Protein AF-A0A3M1ZGZ1-F1 (afdb_monomer_lite)

Foldseek 3Di:
DPPPDDDDPDDDPQDFQAAEEEAQLFQQEVPPDPLVVVLVQVVLLCVLVVFDQALEEEEDAPVSQVVSVVSVHNYDYFPDDPPDLSQQRHQEYEYHHWYFDDPVVLQVVVVVVDPDPPPLQWDQDPVGTRHQKDWDWAWALEADPVRDTDTDTDIARVPDPSRVVRCVRTQVRSVVSVCSHVRSPDHHYYYYSHNDHHPDHHPYYHNGVCVVVVNPDPPVSLVSQVLVVLVPDDFFDKDFLVVSCVSSVDDSVVCVVSVVLVVCCVPPPQWADDPPPTIIGGGD

Sequence (284 aa):
MMLDRPVTVWRPNVKRRGRIYQITSRMNNKTNINTLDVIDEIMAFCRAKSYPLESVGIVTHKDARKDFEESGFTCLHFYGQRGTNKLADVRALFVVGAPQPHNDSLVGAYRCLSDDYNPLTPEMTESGIRPVRTGKLVSYNYRRDDGCVPHRMVSGYWWHGIQSLLNAYRESEIIQAVFRARPLTRDVDIYLLTSVPTSLRLDGIGETFGDLMGSPVPNWQAWELVRDWIETLPDGEIIDYTRLAEVTGLKEPTLRKQRWLDLIICHMPGVEALQARKRVLVKT

Radius of gyration: 23.57 Å; chains: 1; bounding box: 53×44×69 Å

Secondary structure (DSSP, 8-state):
-BTTB------------SEEEEESS----TTT--HHHHHHHHHHHHHHTT--GGGEEEEE-GGGHHHHHHTT-EEEETTS-TT--TTTT-SEEEEES-----HHHHHHHHHHH-SS-----PEEETTEEE-SSEEEEEE-S---TTS---EEEEEE-TTSTHHHHHHHHTHHHHHHHHHTT-TTTS--EEEEE-SS--SSPPSEEESSHHHHHT-SSS-HHHHHHHHHHHHTSPTTPEEEHHHHHHHH---HHHHHHTTHHHHHHHHSTTEEE-SSSSEEEE--

Structure (mmCIF, N/CA/C/O backbone):
data_AF-A0A3M1ZGZ1-F1
#
_entry.id   AF-A0A3M1ZGZ1-F1
#
loop_
_atom_site.group_PDB
_atom_site.id
_atom_site.type_symbol
_atom_site.label_atom_id
_atom_site.label_alt_id
_atom_site.label_comp_id
_atom_site.label_asym_id
_atom_site.label_entity_id
_atom_site.label_seq_id
_atom_site.pdbx_PDB_ins_code
_atom_site.Cartn_x
_atom_site.Cartn_y
_atom_site.Cartn_z
_atom_site.occupancy
_atom_site.B_iso_or_equiv
_atom_site.auth_seq_id
_atom_site.auth_comp_id
_atom_site.auth_asym_id
_atom_site.auth_atom_id
_atom_site.pdbx_PDB_model_num
ATOM 1 N N . MET A 1 1 ? 1.999 -13.545 -34.732 1.00 40.00 1 MET 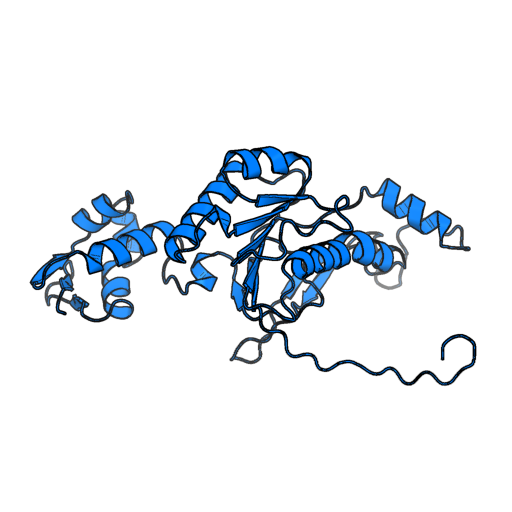A N 1
ATOM 2 C CA . MET A 1 1 ? 2.955 -14.555 -35.227 1.00 40.00 1 MET A CA 1
ATOM 3 C C . MET A 1 1 ? 4.199 -14.501 -34.364 1.00 40.00 1 MET A C 1
ATOM 5 O O . MET A 1 1 ? 4.566 -13.414 -33.937 1.00 40.00 1 MET A O 1
ATOM 9 N N . MET A 1 2 ? 4.813 -15.646 -34.085 1.00 30.86 2 MET A N 1
ATOM 10 C CA . MET A 1 2 ? 6.156 -15.744 -33.508 1.00 30.86 2 MET A CA 1
ATOM 11 C C . MET A 1 2 ? 6.902 -16.725 -34.412 1.00 30.86 2 MET A C 1
ATOM 13 O O . MET A 1 2 ? 6.426 -17.847 -34.574 1.00 30.86 2 MET A O 1
ATOM 17 N N . LEU A 1 3 ? 7.988 -16.281 -35.054 1.00 63.47 3 LEU A N 1
ATOM 18 C CA . LEU A 1 3 ? 8.741 -17.074 -36.043 1.00 63.47 3 LEU A CA 1
ATOM 19 C C . LEU A 1 3 ? 7.857 -17.631 -37.182 1.00 63.47 3 LEU A C 1
ATOM 21 O O . LEU A 1 3 ? 7.854 -18.834 -37.427 1.00 63.47 3 LEU A O 1
ATOM 25 N N . ASP A 1 4 ? 7.037 -16.776 -37.805 1.00 60.44 4 ASP A N 1
ATOM 26 C CA . ASP A 1 4 ? 6.166 -17.120 -38.950 1.00 60.44 4 ASP A CA 1
ATOM 27 C C . ASP A 1 4 ? 5.205 -18.298 -38.740 1.00 60.44 4 ASP A C 1
ATOM 29 O O . ASP A 1 4 ? 4.675 -18.884 -39.683 1.00 60.44 4 ASP A O 1
ATOM 33 N N . ARG A 1 5 ? 4.916 -18.626 -37.478 1.00 54.69 5 ARG A N 1
ATOM 34 C CA . ARG A 1 5 ? 3.891 -19.601 -37.113 1.00 54.69 5 ARG A CA 1
ATOM 35 C C . ARG A 1 5 ? 2.644 -18.898 -36.578 1.00 54.69 5 ARG A C 1
ATOM 37 O O . ARG A 1 5 ? 2.757 -17.911 -35.830 1.00 54.69 5 ARG A O 1
ATOM 44 N N . PRO A 1 6 ? 1.441 -19.396 -36.920 1.00 58.31 6 PRO A N 1
ATOM 45 C CA . PRO A 1 6 ? 0.217 -18.960 -36.271 1.00 58.31 6 PRO A CA 1
ATOM 46 C C . PRO A 1 6 ? 0.302 -19.344 -34.791 1.00 58.31 6 PRO A C 1
ATOM 48 O O . PRO A 1 6 ? 0.382 -20.516 -34.433 1.00 58.31 6 PRO A O 1
ATOM 51 N N . VAL A 1 7 ? 0.340 -18.333 -33.925 1.00 72.31 7 VAL A N 1
ATOM 52 C CA . VAL A 1 7 ? 0.359 -18.515 -32.472 1.00 72.31 7 VAL A CA 1
ATOM 53 C C . VAL A 1 7 ? -1.034 -18.221 -31.954 1.00 72.31 7 VAL A C 1
ATOM 55 O O . VAL A 1 7 ? -1.485 -17.075 -31.992 1.00 72.31 7 VAL A O 1
ATOM 58 N N . THR A 1 8 ? -1.694 -19.248 -31.430 1.00 75.25 8 THR A N 1
ATOM 59 C CA . THR A 1 8 ? -2.910 -19.076 -30.639 1.00 75.25 8 THR A CA 1
ATOM 60 C C . THR A 1 8 ? -2.498 -18.682 -29.230 1.00 75.25 8 THR A C 1
ATOM 62 O O . THR A 1 8 ? -1.984 -19.497 -28.465 1.00 75.25 8 THR A O 1
ATOM 65 N N . VAL A 1 9 ? -2.687 -17.408 -28.885 1.00 72.62 9 VAL A N 1
ATOM 66 C CA . VAL A 1 9 ? -2.409 -16.913 -27.533 1.00 72.62 9 VAL A CA 1
ATOM 67 C C . VAL A 1 9 ? -3.513 -17.411 -26.607 1.00 72.62 9 VAL A C 1
ATOM 69 O O . VAL A 1 9 ? -4.570 -16.793 -26.484 1.00 72.62 9 VAL A O 1
ATOM 72 N N . TRP A 1 10 ? -3.272 -18.544 -25.954 1.00 66.50 10 TRP A N 1
ATOM 73 C CA . TRP A 1 10 ? -4.151 -19.026 -24.900 1.00 66.50 10 TRP A CA 1
ATOM 74 C C . TRP A 1 10 ? -3.886 -18.215 -23.631 1.00 66.50 10 TRP A C 1
ATOM 76 O O . TRP A 1 10 ? -2.777 -18.231 -23.098 1.00 66.50 10 TRP A O 1
ATOM 86 N N . ARG A 1 11 ? -4.884 -17.459 -23.166 1.00 62.12 11 ARG A N 1
ATOM 87 C CA . ARG A 1 11 ? -4.807 -16.727 -21.897 1.00 62.12 11 ARG A CA 1
ATOM 88 C C . ARG A 1 11 ? -5.462 -17.584 -20.813 1.00 62.12 11 ARG A C 1
ATOM 90 O O . ARG A 1 11 ? -6.687 -17.703 -20.834 1.00 62.12 11 ARG A O 1
ATOM 97 N N . PRO A 1 12 ? -4.696 -18.167 -19.873 1.00 61.56 12 PRO A N 1
ATOM 98 C CA . PRO A 1 12 ? -5.280 -18.903 -18.762 1.00 61.56 12 PRO A CA 1
ATOM 99 C C . PRO A 1 12 ? -6.189 -17.970 -17.962 1.00 61.56 12 PRO A C 1
ATOM 101 O O . PRO A 1 12 ? -5.722 -16.964 -17.426 1.00 61.56 12 PRO A O 1
ATOM 104 N N . ASN A 1 13 ? -7.478 -18.293 -17.856 1.00 65.31 13 ASN A N 1
ATOM 105 C CA . ASN A 1 13 ? -8.384 -17.581 -16.956 1.00 65.31 13 ASN A CA 1
ATOM 106 C C . ASN A 1 13 ? -8.285 -18.186 -15.548 1.00 65.31 13 ASN A C 1
ATOM 108 O O . ASN A 1 13 ? -9.208 -18.836 -15.061 1.00 65.31 13 ASN A O 1
ATOM 112 N N . VAL A 1 14 ? -7.116 -18.044 -14.919 1.00 72.75 14 VAL A N 1
ATOM 113 C CA . VAL A 1 14 ? -6.909 -18.492 -13.537 1.00 72.75 14 VAL A CA 1
ATOM 114 C C . VAL A 1 14 ? -7.442 -17.408 -12.613 1.00 72.75 14 VAL A C 1
ATOM 116 O O . VAL A 1 14 ? -6.849 -16.335 -12.485 1.00 72.75 14 VAL A O 1
ATOM 119 N N . LYS A 1 15 ? -8.575 -17.682 -11.960 1.00 80.81 15 LYS A N 1
ATOM 120 C CA . LYS A 1 15 ? -9.108 -16.791 -10.929 1.00 80.81 15 LYS A CA 1
ATOM 121 C C . LYS A 1 15 ? -8.140 -16.787 -9.743 1.00 80.81 15 LYS A C 1
ATOM 123 O O . LYS A 1 15 ? -7.932 -17.818 -9.108 1.00 80.81 15 LYS A O 1
ATOM 128 N N . ARG A 1 16 ? -7.538 -15.627 -9.468 1.00 90.94 16 ARG A N 1
ATOM 129 C CA . ARG A 1 16 ? -6.678 -15.409 -8.298 1.00 90.94 16 ARG A CA 1
ATOM 130 C C . ARG A 1 16 ? -7.487 -15.637 -7.016 1.00 90.94 16 ARG A C 1
ATOM 132 O O . ARG A 1 16 ? -8.631 -15.189 -6.944 1.00 90.94 16 ARG A O 1
ATOM 139 N N . ARG A 1 17 ? -6.897 -16.332 -6.038 1.00 93.88 17 ARG A N 1
ATOM 140 C CA . ARG A 1 17 ? -7.481 -16.522 -4.700 1.00 93.88 17 ARG A CA 1
ATOM 141 C C . ARG A 1 17 ? -7.107 -15.379 -3.763 1.00 93.88 17 ARG A C 1
ATOM 143 O O . ARG A 1 17 ? -7.985 -14.838 -3.107 1.00 93.88 17 ARG A O 1
ATOM 150 N N . GLY A 1 18 ? -5.832 -14.997 -3.758 1.00 95.69 18 GLY A N 1
ATOM 151 C CA . GLY A 1 18 ? -5.340 -13.879 -2.966 1.00 95.69 18 GLY A CA 1
ATOM 152 C C . GLY A 1 18 ? -5.888 -12.536 -3.437 1.00 95.69 18 GLY A C 1
ATOM 153 O O . GLY A 1 18 ? -6.341 -12.388 -4.580 1.00 95.69 18 GLY A O 1
ATOM 154 N N . ARG A 1 19 ? -5.806 -11.547 -2.555 1.00 96.88 19 ARG A N 1
ATOM 155 C CA . ARG A 1 19 ? -6.333 -10.203 -2.774 1.00 96.88 19 ARG A CA 1
ATOM 156 C C . ARG A 1 19 ? -5.198 -9.200 -2.861 1.00 96.88 19 ARG A C 1
ATOM 158 O O . ARG A 1 19 ? -4.191 -9.347 -2.178 1.00 96.88 19 ARG A O 1
ATOM 165 N N . ILE A 1 20 ? -5.319 -8.207 -3.735 1.00 97.38 20 ILE A N 1
ATOM 166 C CA . ILE A 1 20 ? -4.304 -7.165 -3.908 1.00 97.38 20 ILE A CA 1
ATOM 167 C C . ILE A 1 20 ? -4.920 -5.799 -3.668 1.00 97.38 20 ILE A C 1
ATOM 169 O O . ILE A 1 20 ? -5.814 -5.369 -4.391 1.00 97.38 20 ILE A O 1
ATOM 173 N N . TYR A 1 21 ? -4.360 -5.092 -2.704 1.00 97.31 21 TYR A N 1
ATOM 174 C CA . TYR A 1 21 ? -4.719 -3.744 -2.318 1.00 97.31 21 TYR A CA 1
ATOM 175 C C . TYR A 1 21 ? -3.568 -2.793 -2.633 1.00 97.31 21 TYR A C 1
ATOM 177 O O . TYR A 1 21 ? -2.401 -3.187 -2.591 1.00 97.31 21 TYR A O 1
ATOM 185 N N . GLN A 1 22 ? -3.870 -1.532 -2.934 1.00 96.00 22 GLN A N 1
ATOM 186 C CA . GLN A 1 22 ? -2.838 -0.523 -3.174 1.00 96.00 22 GLN A CA 1
ATOM 187 C C . GLN A 1 22 ? -3.076 0.745 -2.356 1.00 96.00 22 GLN A C 1
ATOM 189 O O . GLN A 1 22 ? -4.174 1.294 -2.351 1.00 96.00 22 GLN A O 1
ATOM 194 N N . ILE A 1 23 ? -2.015 1.209 -1.693 1.00 94.31 23 ILE A N 1
ATOM 195 C CA . ILE A 1 23 ? -1.972 2.454 -0.929 1.00 94.31 23 ILE A CA 1
ATOM 196 C C . ILE A 1 23 ? -1.194 3.480 -1.743 1.00 94.31 23 ILE A C 1
ATOM 198 O O . ILE A 1 23 ? 0.022 3.370 -1.924 1.00 94.31 23 ILE A O 1
ATOM 202 N N . THR A 1 24 ? -1.906 4.470 -2.266 1.00 90.88 24 THR A N 1
ATOM 203 C CA . THR A 1 24 ? -1.406 5.364 -3.315 1.00 90.88 24 THR A CA 1
ATOM 204 C C . THR A 1 24 ? -0.602 6.539 -2.779 1.00 90.88 24 THR A C 1
ATOM 206 O O . THR A 1 24 ? 0.308 6.994 -3.473 1.00 90.88 24 THR A O 1
ATOM 209 N N . SER A 1 25 ? -0.869 7.013 -1.556 1.00 84.75 25 SER A N 1
ATOM 210 C CA . SER A 1 25 ? -0.168 8.171 -0.972 1.00 84.75 25 SER A CA 1
ATOM 211 C C . SER A 1 25 ? 1.332 7.930 -0.773 1.00 84.75 25 SER A C 1
ATOM 213 O O . SER A 1 25 ? 2.124 8.874 -0.747 1.00 84.75 25 SER A O 1
ATOM 215 N N . ARG A 1 26 ? 1.744 6.661 -0.690 1.00 78.44 26 ARG A N 1
ATOM 216 C CA . ARG A 1 26 ? 3.111 6.255 -0.372 1.00 78.44 26 ARG A CA 1
ATOM 217 C C . ARG A 1 26 ? 4.037 6.415 -1.581 1.00 78.44 26 ARG A C 1
ATOM 219 O O . ARG A 1 26 ? 4.077 5.598 -2.504 1.00 78.44 26 ARG A O 1
ATOM 226 N N . MET A 1 27 ? 4.848 7.471 -1.555 1.00 68.94 27 MET A N 1
ATOM 227 C CA . MET A 1 27 ? 5.981 7.674 -2.465 1.00 68.94 27 MET A CA 1
ATOM 228 C C . MET A 1 27 ? 7.272 7.116 -1.849 1.00 68.94 27 MET A C 1
ATOM 230 O O . MET A 1 27 ? 8.254 7.832 -1.687 1.00 68.94 27 MET A O 1
ATOM 234 N N . ASN A 1 28 ? 7.268 5.823 -1.514 1.00 68.88 28 ASN A N 1
ATOM 235 C CA . ASN A 1 28 ? 8.396 5.119 -0.892 1.00 68.88 28 ASN A CA 1
ATOM 236 C C . ASN A 1 28 ? 9.505 4.816 -1.926 1.00 68.88 28 ASN A C 1
ATOM 238 O O . ASN A 1 28 ? 9.807 3.661 -2.248 1.00 68.88 28 ASN A O 1
ATOM 242 N N . ASN A 1 29 ? 10.078 5.862 -2.525 1.00 66.94 29 ASN A N 1
ATOM 243 C CA . ASN A 1 29 ? 11.305 5.732 -3.305 1.00 66.94 29 ASN A CA 1
ATOM 244 C C . ASN A 1 29 ? 12.490 5.462 -2.358 1.00 66.94 29 ASN A C 1
ATOM 246 O O . ASN A 1 29 ? 12.403 5.659 -1.147 1.00 66.94 29 ASN A O 1
ATOM 250 N N . LYS A 1 30 ? 13.606 4.995 -2.919 1.00 59.62 30 LYS A N 1
ATOM 251 C CA . LYS A 1 30 ? 14.783 4.598 -2.139 1.00 59.62 30 LYS A CA 1
ATOM 252 C C . LYS A 1 30 ? 15.321 5.722 -1.229 1.00 59.62 30 LYS A C 1
ATOM 254 O O . LYS A 1 30 ? 15.885 5.426 -0.187 1.00 59.62 30 LYS A O 1
ATOM 259 N N . THR A 1 31 ? 15.155 6.987 -1.617 1.00 61.78 31 THR A N 1
ATOM 260 C CA . THR A 1 31 ? 15.710 8.151 -0.907 1.00 61.78 31 THR A CA 1
ATOM 261 C C . THR A 1 31 ? 14.784 8.752 0.149 1.00 61.78 31 THR A C 1
ATOM 263 O O . THR A 1 31 ? 15.278 9.435 1.036 1.00 61.78 31 THR A O 1
ATOM 266 N N . ASN A 1 32 ? 13.467 8.534 0.063 1.00 65.94 32 ASN A N 1
ATOM 267 C CA . ASN A 1 32 ? 12.480 9.226 0.905 1.00 65.94 32 ASN A CA 1
ATOM 268 C C . ASN A 1 32 ? 11.673 8.264 1.786 1.00 65.94 32 ASN A C 1
ATOM 270 O O . ASN A 1 32 ? 10.653 8.662 2.349 1.00 65.94 32 ASN A O 1
ATOM 274 N N . ILE A 1 33 ? 12.073 6.994 1.880 1.00 79.75 33 ILE A N 1
ATOM 275 C CA . ILE A 1 33 ? 11.427 6.059 2.797 1.00 79.75 33 ILE A CA 1
ATOM 276 C C . ILE A 1 33 ? 11.911 6.330 4.227 1.00 79.75 33 ILE A C 1
ATOM 278 O O . ILE A 1 33 ? 13.085 6.150 4.534 1.00 79.75 33 ILE A O 1
ATOM 282 N N . ASN A 1 34 ? 10.998 6.751 5.105 1.00 86.25 34 ASN A N 1
ATOM 283 C CA . ASN A 1 34 ? 11.219 6.657 6.544 1.00 86.25 34 ASN A CA 1
ATOM 284 C C . ASN A 1 34 ? 10.822 5.245 6.986 1.00 86.25 34 ASN A C 1
ATOM 286 O O . ASN A 1 34 ? 9.639 4.956 7.167 1.00 86.25 34 ASN A O 1
ATOM 290 N N . THR A 1 35 ? 11.802 4.342 7.055 1.00 88.81 35 THR A N 1
ATOM 291 C CA . THR A 1 35 ? 11.549 2.915 7.288 1.00 88.81 35 THR A CA 1
ATOM 292 C C . THR A 1 35 ? 10.837 2.663 8.615 1.00 88.81 35 THR A C 1
ATOM 294 O O . THR A 1 35 ? 9.919 1.849 8.643 1.00 88.81 35 THR A O 1
ATOM 297 N N . LEU A 1 36 ? 11.197 3.392 9.678 1.00 90.31 36 LEU A N 1
ATOM 298 C CA . LEU A 1 36 ? 10.613 3.218 11.012 1.00 90.31 36 LEU A CA 1
ATOM 299 C C . LEU A 1 36 ? 9.120 3.570 11.030 1.00 90.31 36 LEU A C 1
ATOM 301 O O . LEU A 1 36 ? 8.313 2.751 11.456 1.00 90.31 36 LEU A O 1
ATOM 305 N N . ASP A 1 37 ? 8.732 4.710 10.450 1.00 89.75 37 ASP A N 1
ATOM 306 C CA . ASP A 1 37 ? 7.316 5.102 10.363 1.00 89.75 37 ASP A CA 1
ATOM 307 C C . ASP A 1 37 ? 6.484 4.069 9.583 1.00 89.75 37 ASP A C 1
ATOM 309 O O . ASP A 1 37 ? 5.331 3.792 9.917 1.00 89.75 37 ASP A O 1
ATOM 313 N N . VAL A 1 38 ? 7.057 3.502 8.514 1.00 92.69 38 VAL A N 1
ATOM 314 C CA . VAL A 1 38 ? 6.382 2.474 7.707 1.00 92.69 38 VAL A CA 1
ATOM 315 C C . VAL A 1 38 ? 6.268 1.160 8.481 1.00 92.69 38 VAL A C 1
ATOM 317 O O . VAL A 1 38 ? 5.235 0.498 8.393 1.00 92.69 38 VAL A O 1
ATOM 320 N N . ILE A 1 39 ? 7.300 0.784 9.238 1.00 94.75 39 ILE A N 1
ATOM 321 C CA . ILE A 1 39 ? 7.287 -0.382 10.127 1.00 94.75 39 ILE A CA 1
ATOM 322 C C . ILE A 1 39 ? 6.183 -0.234 11.178 1.00 94.75 39 ILE A C 1
ATOM 324 O O . ILE A 1 39 ? 5.352 -1.134 11.302 1.00 94.75 39 ILE A O 1
ATOM 328 N N . ASP A 1 40 ? 6.118 0.904 11.872 1.00 92.75 40 ASP A N 1
ATOM 329 C CA . ASP A 1 40 ? 5.112 1.173 12.905 1.00 92.75 40 ASP A CA 1
ATOM 330 C C . ASP A 1 40 ? 3.689 1.109 12.350 1.00 92.75 40 ASP A C 1
ATOM 332 O O . ASP A 1 40 ? 2.796 0.503 12.951 1.00 92.75 40 ASP A O 1
ATOM 336 N N . GLU A 1 41 ? 3.481 1.683 11.166 1.00 92.06 41 GLU A N 1
ATOM 337 C CA . GLU A 1 41 ? 2.187 1.661 10.496 1.00 92.06 41 GLU A CA 1
ATOM 338 C C . GLU A 1 41 ? 1.780 0.242 10.070 1.00 92.06 41 GLU A C 1
ATOM 340 O O . GLU A 1 41 ? 0.642 -0.167 10.315 1.00 92.06 41 GLU A O 1
ATOM 345 N N . ILE A 1 42 ? 2.702 -0.535 9.489 1.00 95.44 42 ILE A N 1
ATOM 346 C CA . ILE A 1 42 ? 2.448 -1.935 9.122 1.00 95.44 42 ILE A CA 1
ATOM 347 C C . ILE A 1 42 ? 2.168 -2.770 10.372 1.00 95.44 42 ILE A C 1
ATOM 349 O O . ILE A 1 42 ? 1.225 -3.554 10.366 1.00 95.44 42 ILE A O 1
ATOM 353 N N . MET A 1 43 ? 2.923 -2.598 11.460 1.00 94.88 43 MET A N 1
ATOM 354 C CA . MET A 1 43 ? 2.675 -3.318 12.712 1.00 94.88 43 MET A CA 1
ATOM 355 C C . MET A 1 43 ? 1.300 -2.988 13.295 1.00 94.88 43 MET A C 1
ATOM 357 O O . MET A 1 43 ? 0.577 -3.899 13.698 1.00 94.88 43 MET A O 1
ATOM 361 N N . ALA A 1 44 ? 0.912 -1.709 13.319 1.00 91.94 44 ALA A N 1
ATOM 362 C CA . ALA A 1 44 ? -0.423 -1.302 13.752 1.00 91.94 44 ALA A CA 1
ATOM 363 C C . ALA A 1 44 ? -1.514 -1.949 12.888 1.00 91.94 44 ALA A C 1
ATOM 365 O O . ALA A 1 44 ? -2.507 -2.446 13.415 1.00 91.94 44 ALA A O 1
ATOM 366 N N . PHE A 1 45 ? -1.296 -2.012 11.574 1.00 94.62 45 PHE A N 1
ATOM 367 C CA . PHE A 1 45 ? -2.255 -2.593 10.644 1.00 94.62 45 PHE A CA 1
ATOM 368 C C . PHE A 1 45 ? -2.346 -4.116 10.801 1.00 94.62 45 PHE A C 1
ATOM 370 O O . PHE A 1 45 ? -3.438 -4.679 10.812 1.00 94.62 45 PHE A O 1
ATOM 377 N N . CYS A 1 46 ? -1.211 -4.792 10.990 1.00 94.88 46 CYS A N 1
ATOM 378 C CA . CYS A 1 46 ? -1.163 -6.222 11.276 1.00 94.88 46 CYS A CA 1
ATOM 379 C C . CYS A 1 46 ? -1.887 -6.565 12.581 1.00 94.88 46 CYS A C 1
ATOM 381 O O . CYS A 1 46 ? -2.619 -7.551 12.604 1.00 94.88 46 CYS A O 1
ATOM 383 N N . ARG A 1 47 ? -1.751 -5.744 13.635 1.00 92.06 47 ARG A N 1
ATOM 384 C CA . ARG A 1 47 ? -2.525 -5.911 14.878 1.00 92.06 47 ARG A CA 1
ATOM 385 C C . ARG A 1 47 ? -4.026 -5.786 14.623 1.00 92.06 47 ARG A C 1
ATOM 387 O O . ARG A 1 47 ? -4.763 -6.706 14.965 1.00 92.06 47 ARG A O 1
ATOM 394 N N . ALA A 1 48 ? -4.450 -4.721 13.941 1.00 89.19 48 ALA A N 1
ATOM 395 C CA . ALA A 1 48 ? -5.853 -4.484 13.590 1.00 89.19 48 ALA A CA 1
ATOM 396 C C . ALA A 1 48 ? -6.467 -5.616 12.741 1.00 89.19 48 ALA A C 1
ATOM 398 O O . ALA A 1 48 ? -7.635 -5.957 12.889 1.00 89.19 48 ALA A O 1
ATOM 399 N N . LYS A 1 49 ? -5.675 -6.239 11.859 1.00 91.62 49 LYS A N 1
ATOM 400 C CA . LYS A 1 49 ? -6.092 -7.394 11.044 1.00 91.62 49 LYS A CA 1
ATOM 401 C C . LYS A 1 49 ? -5.828 -8.755 11.691 1.00 91.62 49 LYS A C 1
ATOM 403 O O . LYS A 1 49 ? -6.085 -9.779 11.059 1.00 91.62 49 LYS A O 1
ATOM 408 N N . SER A 1 50 ? -5.308 -8.777 12.917 1.00 92.31 50 SER A N 1
ATOM 409 C CA . SER A 1 50 ? -4.916 -9.996 13.633 1.00 92.31 50 SER A CA 1
ATOM 410 C C . SER A 1 50 ? -3.983 -10.908 12.820 1.00 92.31 50 SER A C 1
ATOM 412 O O . SER A 1 50 ? -4.106 -12.134 12.856 1.00 92.31 50 SER A O 1
ATOM 414 N N . TYR 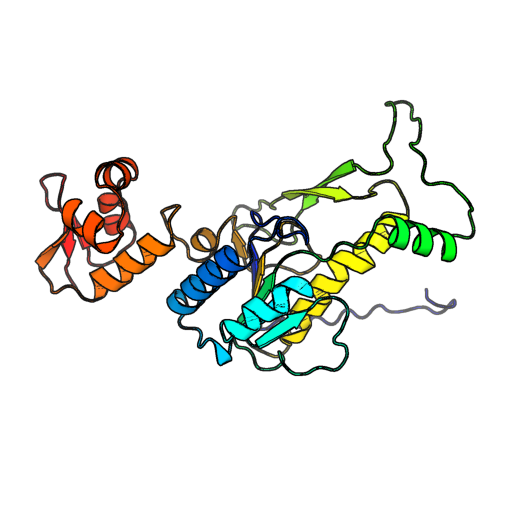A 1 51 ? -3.047 -10.325 12.066 1.00 94.69 51 TYR A N 1
ATOM 415 C CA . TYR A 1 51 ? -1.991 -11.076 11.392 1.00 94.69 51 TYR A CA 1
ATOM 416 C C . TYR A 1 51 ? -0.818 -11.320 12.355 1.00 94.69 51 TYR A C 1
ATOM 418 O O . TYR A 1 51 ? -0.194 -10.351 12.796 1.00 94.69 51 TYR A O 1
ATOM 426 N N . PRO A 1 52 ? -0.456 -12.584 12.641 1.00 93.25 52 PRO A N 1
ATOM 427 C CA . PRO A 1 52 ? 0.787 -12.892 13.344 1.00 93.25 52 PRO A CA 1
ATOM 428 C C . PRO A 1 52 ? 1.993 -12.415 12.526 1.00 93.25 52 PRO A C 1
ATOM 430 O O . PRO A 1 52 ? 2.045 -12.686 11.321 1.00 93.25 52 PRO A O 1
ATOM 433 N N . LEU A 1 53 ? 2.945 -11.709 13.145 1.00 92.00 53 LEU A N 1
ATOM 434 C CA . LEU A 1 53 ? 4.069 -11.065 12.443 1.00 92.00 53 LEU A CA 1
ATOM 435 C C . LEU A 1 53 ? 4.940 -12.071 11.675 1.00 92.00 53 LEU A C 1
ATOM 437 O O . LEU A 1 53 ? 5.387 -11.785 10.566 1.00 92.00 53 LEU A O 1
ATOM 441 N N . GLU A 1 54 ? 5.100 -13.283 12.202 1.00 91.25 54 GLU A N 1
ATOM 442 C CA . GLU A 1 54 ? 5.817 -14.388 11.563 1.00 91.25 54 GLU A CA 1
ATOM 443 C C . GLU A 1 54 ? 5.147 -14.870 10.266 1.00 91.25 54 GLU A C 1
ATOM 445 O O . GLU A 1 54 ? 5.797 -15.443 9.392 1.00 91.25 54 GLU A O 1
ATOM 450 N N . SER A 1 55 ? 3.846 -14.607 10.119 1.00 94.50 55 SER A N 1
ATOM 451 C CA . SER A 1 55 ? 3.065 -14.913 8.919 1.00 94.50 55 SER A CA 1
ATOM 452 C C . SER A 1 55 ? 2.987 -13.739 7.939 1.00 94.50 55 SER A C 1
ATOM 454 O O . SER A 1 55 ? 2.270 -13.826 6.939 1.00 94.50 55 SER A O 1
ATOM 456 N N . VAL A 1 56 ? 3.711 -12.648 8.205 1.00 97.62 56 VAL A N 1
ATOM 457 C CA . VAL A 1 56 ? 3.750 -11.448 7.369 1.00 97.62 56 VAL A CA 1
ATOM 458 C C . VAL A 1 56 ? 5.067 -11.378 6.600 1.00 97.62 56 VAL A C 1
ATOM 460 O O . VAL A 1 56 ? 6.165 -11.423 7.158 1.00 97.62 56 VAL A O 1
ATOM 463 N N . GLY A 1 57 ? 4.945 -11.243 5.283 1.00 97.38 57 GLY A N 1
ATOM 464 C CA . GLY A 1 57 ? 6.057 -11.039 4.369 1.00 97.38 57 GLY A CA 1
ATOM 465 C C . GLY A 1 57 ? 6.245 -9.574 4.000 1.00 97.38 57 GLY A C 1
ATOM 466 O O . GLY A 1 57 ? 5.269 -8.874 3.742 1.00 97.38 57 GLY A O 1
ATOM 467 N N . ILE A 1 58 ? 7.494 -9.134 3.868 1.00 97.06 58 ILE A N 1
ATOM 468 C CA . ILE A 1 58 ? 7.853 -7.814 3.338 1.00 97.06 58 ILE A CA 1
ATOM 469 C C . ILE A 1 58 ? 8.734 -7.980 2.097 1.00 97.06 58 ILE A C 1
ATOM 471 O O . ILE A 1 58 ? 9.655 -8.798 2.066 1.00 97.06 58 ILE A O 1
ATOM 475 N N . VAL A 1 59 ? 8.489 -7.176 1.065 1.00 95.94 59 VAL A N 1
ATOM 476 C CA . VAL A 1 59 ? 9.448 -6.930 -0.019 1.00 95.94 59 VAL A CA 1
ATOM 477 C C . VAL A 1 59 ? 9.720 -5.435 -0.089 1.00 95.94 59 VAL A C 1
ATOM 479 O O . VAL A 1 59 ? 8.793 -4.661 -0.295 1.00 95.94 59 VAL A O 1
ATOM 482 N N . THR A 1 60 ? 10.980 -5.028 0.048 1.00 94.81 60 THR A N 1
ATOM 483 C CA . THR A 1 60 ? 11.370 -3.605 0.082 1.00 94.81 60 THR A CA 1
ATOM 484 C C . THR A 1 60 ? 12.710 -3.345 -0.630 1.00 94.81 60 THR A C 1
ATOM 486 O O . THR A 1 60 ? 13.245 -4.199 -1.342 1.00 94.81 60 THR A O 1
ATOM 489 N N . HIS A 1 61 ? 13.274 -2.147 -0.481 1.00 92.44 61 HIS A N 1
ATOM 490 C CA . HIS A 1 61 ? 14.624 -1.813 -0.939 1.00 92.44 61 HIS A CA 1
ATOM 491 C C . HIS A 1 61 ? 15.689 -2.523 -0.094 1.00 92.44 61 HIS A C 1
ATOM 493 O O . HIS A 1 61 ? 15.506 -2.739 1.099 1.00 92.44 61 HIS A O 1
ATOM 499 N N . LYS A 1 62 ? 16.839 -2.849 -0.698 1.00 91.38 62 LYS A N 1
ATOM 500 C CA . LYS A 1 62 ? 17.929 -3.583 -0.025 1.00 91.38 62 LYS A CA 1
ATOM 501 C C . LYS A 1 62 ? 18.363 -2.940 1.298 1.00 91.38 62 LYS A C 1
ATOM 503 O O . LYS A 1 62 ? 18.602 -3.665 2.256 1.00 91.38 62 LYS A O 1
ATOM 508 N N . ASP A 1 63 ? 18.422 -1.613 1.336 1.00 90.12 63 ASP A N 1
ATOM 509 C CA . ASP A 1 63 ? 18.957 -0.864 2.477 1.00 90.12 63 ASP A CA 1
ATOM 510 C C . ASP A 1 63 ? 17.978 -0.840 3.665 1.00 90.12 63 ASP A C 1
ATOM 512 O O . ASP A 1 63 ? 18.416 -0.855 4.805 1.00 90.12 63 ASP A O 1
ATOM 516 N N . ALA A 1 64 ? 16.666 -0.911 3.406 1.00 91.50 64 ALA A N 1
ATOM 517 C CA . ALA A 1 64 ? 15.621 -0.951 4.436 1.00 91.50 64 ALA A CA 1
ATOM 518 C C . ALA A 1 64 ? 15.351 -2.369 4.971 1.00 91.50 64 ALA A C 1
ATOM 520 O O . ALA A 1 64 ? 14.632 -2.545 5.949 1.00 91.50 64 ALA A O 1
ATOM 521 N N . ARG A 1 65 ? 15.886 -3.408 4.313 1.00 92.94 65 ARG A N 1
ATOM 522 C CA . ARG A 1 65 ? 15.600 -4.811 4.651 1.00 92.94 65 ARG A CA 1
ATOM 523 C C . ARG A 1 65 ? 15.929 -5.136 6.106 1.00 92.94 65 ARG A C 1
ATOM 525 O O . ARG A 1 65 ? 15.154 -5.839 6.744 1.00 92.94 65 ARG A O 1
ATOM 532 N N . LYS A 1 66 ? 17.082 -4.667 6.586 1.00 93.81 66 LYS A N 1
ATOM 533 C CA . LYS A 1 66 ? 17.584 -5.002 7.920 1.00 93.81 66 LYS A CA 1
ATOM 534 C C . LYS A 1 66 ? 16.613 -4.529 9.005 1.00 93.81 66 LYS A C 1
ATOM 536 O O . LYS A 1 66 ? 16.259 -5.326 9.862 1.00 93.81 66 LYS A O 1
ATOM 541 N N . ASP A 1 67 ? 16.100 -3.307 8.884 1.00 95.12 67 ASP A N 1
ATOM 542 C CA . ASP A 1 67 ? 15.155 -2.724 9.844 1.00 95.12 67 ASP A CA 1
ATOM 543 C C . ASP A 1 67 ? 13.856 -3.551 9.945 1.00 95.12 67 ASP A C 1
ATOM 545 O O . ASP A 1 67 ? 13.341 -3.802 11.036 1.00 95.12 67 ASP A O 1
ATOM 549 N N . PHE A 1 68 ? 13.335 -4.035 8.809 1.00 95.00 68 PHE A N 1
ATOM 550 C CA . PHE A 1 68 ? 12.153 -4.907 8.794 1.00 95.00 68 PHE A CA 1
ATOM 551 C C . PHE A 1 68 ? 12.432 -6.286 9.407 1.00 95.00 68 PHE A C 1
ATOM 553 O O . PHE A 1 68 ? 11.578 -6.811 10.121 1.00 95.00 68 PHE A O 1
ATOM 560 N N . GLU A 1 69 ? 13.602 -6.878 9.141 1.00 94.75 69 GLU A N 1
ATOM 561 C CA . GLU A 1 69 ? 13.993 -8.166 9.738 1.00 94.75 69 GLU A CA 1
ATOM 562 C C . GLU A 1 69 ? 14.167 -8.044 11.259 1.00 94.75 69 GLU A C 1
ATOM 564 O O . GLU A 1 69 ? 13.678 -8.897 11.997 1.00 94.75 69 GLU A O 1
ATOM 569 N N . GLU A 1 70 ? 14.796 -6.968 11.739 1.00 95.50 70 GLU A N 1
ATOM 570 C CA . GLU A 1 70 ? 14.962 -6.685 13.174 1.00 95.50 70 GLU A CA 1
ATOM 571 C C . GLU A 1 70 ? 13.623 -6.431 13.883 1.00 95.50 70 GLU A C 1
ATOM 573 O O . GLU A 1 70 ? 13.488 -6.729 15.068 1.00 95.50 70 GLU A O 1
ATOM 578 N N . SER A 1 71 ? 12.609 -5.975 13.144 1.00 93.94 71 SER A N 1
ATOM 579 C CA . SER A 1 71 ? 11.235 -5.800 13.636 1.00 93.94 71 SER A CA 1
ATOM 580 C C . SER A 1 71 ? 10.400 -7.092 13.619 1.00 93.94 71 SER A C 1
ATOM 582 O O . SER A 1 71 ? 9.210 -7.065 13.928 1.00 93.94 71 SER A O 1
ATOM 584 N N . GLY A 1 72 ? 11.001 -8.231 13.253 1.00 93.56 72 GLY A N 1
ATOM 585 C CA . GLY A 1 72 ? 10.371 -9.554 13.303 1.00 93.56 72 GLY A CA 1
ATOM 586 C C . GLY A 1 72 ? 9.656 -9.995 12.023 1.00 93.56 72 GLY A C 1
ATOM 587 O O . GLY A 1 72 ? 9.042 -11.062 12.013 1.00 93.56 72 GLY A O 1
ATOM 588 N N . PHE A 1 73 ? 9.737 -9.228 10.932 1.00 95.81 73 PHE A N 1
ATOM 589 C CA . PHE A 1 73 ? 9.118 -9.607 9.661 1.00 95.81 73 PHE A CA 1
ATOM 590 C C . PHE A 1 73 ? 10.001 -10.540 8.829 1.00 95.81 73 PHE A C 1
ATOM 592 O O . PHE A 1 73 ? 11.223 -10.386 8.756 1.00 95.81 73 PHE A O 1
ATOM 599 N N . THR A 1 74 ? 9.374 -11.435 8.059 1.00 94.75 74 THR A N 1
ATOM 600 C CA . THR A 1 74 ? 10.096 -12.146 6.995 1.00 94.75 74 THR A CA 1
ATOM 601 C C . THR A 1 74 ? 10.290 -11.207 5.806 1.00 94.75 74 THR A C 1
ATOM 603 O O . THR A 1 74 ? 9.350 -10.940 5.057 1.00 94.75 74 THR A O 1
ATOM 606 N N . CYS A 1 75 ? 11.511 -10.712 5.594 1.00 94.62 75 CYS A N 1
ATOM 607 C CA . CYS A 1 75 ? 11.779 -9.696 4.577 1.00 94.62 75 CYS A CA 1
ATOM 608 C C . CYS A 1 75 ? 12.640 -10.206 3.411 1.00 94.62 75 CYS A C 1
ATOM 610 O O . CYS A 1 75 ? 13.646 -10.894 3.581 1.00 94.62 75 CYS A O 1
ATOM 612 N N . LEU A 1 76 ? 12.282 -9.789 2.198 1.00 94.56 76 LEU A N 1
ATOM 613 C CA . LEU A 1 76 ? 13.111 -9.852 0.997 1.00 94.56 76 LEU A CA 1
ATOM 614 C C . LEU A 1 76 ? 13.333 -8.442 0.443 1.00 94.56 76 LEU A C 1
ATOM 616 O O . LEU A 1 76 ? 12.679 -7.484 0.850 1.00 94.56 76 LEU A O 1
ATOM 620 N N . HIS A 1 77 ? 14.230 -8.318 -0.533 1.00 93.62 77 HIS A N 1
ATOM 621 C CA . HIS A 1 77 ? 14.414 -7.071 -1.266 1.00 93.62 77 HIS A CA 1
ATOM 622 C C . HIS A 1 77 ? 14.229 -7.244 -2.775 1.00 93.62 77 HIS A C 1
ATOM 624 O O . HIS A 1 77 ? 14.346 -8.352 -3.310 1.00 93.62 77 HIS A O 1
ATOM 630 N N . PHE A 1 78 ? 13.962 -6.137 -3.464 1.00 91.94 78 PHE A N 1
ATOM 631 C CA . PHE A 1 78 ? 13.909 -6.086 -4.926 1.00 91.94 78 PHE A CA 1
ATOM 632 C C . PHE A 1 78 ? 15.230 -6.542 -5.577 1.00 91.94 78 PHE A C 1
ATOM 634 O O . PHE A 1 78 ? 16.308 -6.390 -4.995 1.00 91.94 78 PHE A O 1
ATOM 641 N N . TYR A 1 79 ? 15.147 -7.072 -6.801 1.00 85.81 79 TYR A N 1
ATOM 642 C CA . TYR A 1 79 ? 16.273 -7.396 -7.694 1.00 85.81 79 TYR A CA 1
ATOM 643 C C . TYR A 1 79 ? 17.229 -8.533 -7.278 1.00 85.81 79 TYR A C 1
ATOM 645 O O . TYR A 1 79 ? 18.261 -8.703 -7.923 1.00 85.81 79 TYR A O 1
ATOM 653 N N . GLY A 1 80 ? 16.949 -9.333 -6.239 1.00 64.38 80 GLY A N 1
ATOM 654 C CA . GLY A 1 80 ? 17.986 -10.243 -5.712 1.00 64.38 80 GLY A CA 1
ATOM 655 C C . GLY A 1 80 ? 17.552 -11.563 -5.090 1.00 64.38 80 GLY A C 1
ATOM 656 O O . GLY A 1 80 ? 18.215 -12.013 -4.163 1.00 64.38 80 GLY A O 1
ATOM 657 N N . GLN A 1 81 ? 16.454 -12.184 -5.530 1.00 67.31 81 GLN A N 1
ATOM 658 C CA . GLN A 1 81 ? 15.909 -13.364 -4.836 1.00 67.31 81 GLN A CA 1
ATOM 659 C C . GLN A 1 81 ? 15.149 -14.338 -5.766 1.00 67.31 81 GLN A C 1
ATOM 661 O O . GLN A 1 81 ? 14.040 -14.774 -5.453 1.00 67.31 81 GLN A O 1
ATOM 666 N N . ARG A 1 82 ? 15.691 -14.679 -6.945 1.00 66.62 82 ARG A N 1
ATOM 667 C CA . ARG A 1 82 ? 15.080 -15.740 -7.775 1.00 66.62 82 ARG A CA 1
ATOM 668 C C . ARG A 1 82 ? 15.244 -17.095 -7.076 1.00 66.62 82 ARG A C 1
ATOM 670 O O . ARG A 1 82 ? 16.327 -17.407 -6.601 1.00 66.62 82 ARG A O 1
ATOM 677 N N . GLY A 1 83 ? 14.170 -17.883 -7.012 1.00 67.94 83 GLY A N 1
ATOM 678 C CA . GLY A 1 83 ? 14.190 -19.236 -6.436 1.00 67.94 83 GLY A CA 1
ATOM 679 C C . GLY A 1 83 ? 14.008 -19.325 -4.916 1.00 67.94 83 GLY A C 1
ATOM 680 O O . GLY A 1 83 ? 14.024 -20.428 -4.379 1.00 67.94 83 GLY A O 1
ATOM 681 N N . THR A 1 84 ? 13.798 -18.209 -4.208 1.00 82.00 84 THR A N 1
ATOM 682 C CA . THR A 1 84 ? 13.475 -18.262 -2.774 1.00 82.00 84 THR A CA 1
ATOM 683 C C . THR A 1 84 ? 11.998 -18.583 -2.542 1.00 82.00 84 THR A C 1
ATOM 685 O O . THR A 1 84 ? 11.121 -18.008 -3.185 1.00 82.00 84 THR A O 1
ATOM 688 N N . ASN A 1 85 ? 11.721 -19.462 -1.577 1.00 87.75 85 ASN A N 1
ATOM 689 C CA . ASN A 1 85 ? 10.364 -19.782 -1.120 1.00 87.75 85 ASN A CA 1
ATOM 690 C C . ASN A 1 85 ? 10.024 -19.136 0.230 1.00 87.75 85 ASN A C 1
ATOM 692 O O . ASN A 1 85 ? 8.985 -19.444 0.800 1.00 87.75 85 ASN A O 1
ATOM 696 N N . LYS A 1 86 ? 10.863 -18.220 0.737 1.00 90.81 86 LYS A N 1
ATOM 697 C CA . LYS A 1 86 ? 10.685 -17.600 2.064 1.00 90.81 86 LYS A CA 1
ATOM 698 C C . LYS A 1 86 ? 9.316 -16.947 2.274 1.00 90.81 86 LYS A C 1
ATOM 700 O O . LYS A 1 86 ? 8.820 -16.943 3.388 1.00 90.81 86 LYS A O 1
ATOM 705 N N . LEU A 1 87 ? 8.715 -16.402 1.215 1.00 93.56 87 LEU A N 1
ATOM 706 C CA . LEU A 1 87 ? 7.414 -15.728 1.280 1.00 93.56 87 LEU A CA 1
ATOM 707 C C . LEU A 1 87 ? 6.260 -16.594 0.759 1.00 93.56 87 LEU A C 1
ATOM 709 O O . LEU A 1 87 ? 5.169 -16.081 0.556 1.00 93.56 87 LEU A O 1
ATOM 713 N N . ALA A 1 88 ? 6.482 -17.886 0.498 1.00 90.88 88 ALA A N 1
ATOM 714 C CA . ALA A 1 88 ? 5.480 -18.737 -0.141 1.00 90.88 88 ALA A CA 1
ATOM 715 C C . ALA A 1 88 ? 4.247 -18.994 0.739 1.00 90.88 88 ALA A C 1
ATOM 717 O O . ALA A 1 88 ? 3.161 -19.201 0.198 1.00 90.88 88 ALA A O 1
ATOM 718 N N . ASP A 1 89 ? 4.423 -18.987 2.063 1.00 92.25 89 ASP A N 1
ATOM 719 C CA . ASP A 1 89 ? 3.408 -19.414 3.031 1.00 92.25 89 ASP A CA 1
ATOM 720 C C . ASP A 1 89 ? 2.899 -18.289 3.943 1.00 92.25 89 ASP A C 1
ATOM 722 O O . ASP A 1 89 ? 2.182 -18.550 4.908 1.00 92.25 89 ASP A O 1
ATOM 726 N N . VAL A 1 90 ? 3.209 -17.032 3.608 1.00 96.06 90 VAL A N 1
ATOM 727 C CA . VAL A 1 90 ? 2.707 -15.865 4.349 1.00 96.06 90 VAL A CA 1
ATOM 728 C C . VAL A 1 90 ? 1.192 -15.710 4.181 1.00 96.06 90 VAL A C 1
ATOM 730 O O . VAL A 1 90 ? 0.620 -16.080 3.151 1.00 96.06 90 VAL A O 1
ATOM 733 N N . ARG A 1 91 ? 0.539 -15.153 5.204 1.00 96.50 91 ARG A N 1
ATOM 734 C CA . ARG A 1 91 ? -0.886 -14.782 5.198 1.00 96.50 91 ARG A CA 1
ATOM 735 C C . ARG A 1 91 ? -1.109 -13.368 4.675 1.00 96.50 91 ARG A C 1
ATOM 737 O O . ARG A 1 91 ? -2.152 -13.102 4.083 1.00 96.50 91 ARG A O 1
ATOM 744 N N . ALA A 1 92 ? -0.118 -12.497 4.850 1.00 97.81 92 ALA A N 1
ATOM 745 C CA . ALA A 1 92 ? -0.106 -11.162 4.274 1.00 97.81 92 ALA A CA 1
ATOM 746 C C . ALA A 1 92 ? 1.271 -10.820 3.692 1.00 97.81 92 ALA A C 1
ATOM 748 O O . ALA A 1 92 ? 2.302 -11.226 4.229 1.00 97.81 92 ALA A O 1
ATOM 749 N N . LEU A 1 93 ? 1.295 -10.063 2.596 1.00 98.06 93 LEU A N 1
ATOM 750 C CA . LEU A 1 93 ? 2.511 -9.567 1.954 1.00 98.06 93 LEU A CA 1
ATOM 751 C C . LEU A 1 93 ? 2.435 -8.048 1.788 1.00 98.06 93 LEU A C 1
ATOM 753 O O . LEU A 1 93 ? 1.523 -7.551 1.137 1.00 98.06 93 LEU A O 1
ATOM 757 N N . PHE A 1 94 ? 3.439 -7.315 2.260 1.00 98.06 94 PHE A N 1
ATOM 758 C CA . PHE A 1 94 ? 3.585 -5.887 1.983 1.00 98.06 94 PHE A CA 1
ATOM 759 C C . PHE A 1 94 ? 4.722 -5.670 0.989 1.00 98.06 94 PHE A C 1
ATOM 761 O O . PHE A 1 94 ? 5.865 -6.067 1.220 1.00 98.06 94 PHE A O 1
ATOM 768 N N . VAL A 1 95 ? 4.417 -5.023 -0.132 1.00 96.75 95 VAL A N 1
ATOM 769 C CA . VAL A 1 95 ? 5.417 -4.579 -1.106 1.00 96.75 95 VAL A CA 1
ATOM 770 C C . VAL A 1 95 ? 5.638 -3.090 -0.891 1.00 96.75 95 VAL A C 1
ATOM 772 O O . VAL A 1 95 ? 4.786 -2.268 -1.227 1.00 96.75 95 VAL A O 1
ATOM 775 N N . VAL A 1 96 ? 6.771 -2.747 -0.291 1.00 95.56 96 VAL A N 1
ATOM 776 C CA . VAL A 1 96 ? 7.078 -1.400 0.179 1.00 95.56 96 VAL A CA 1
ATOM 777 C C . VAL A 1 96 ? 7.907 -0.658 -0.861 1.00 95.56 96 VAL A C 1
ATOM 779 O O . VAL A 1 96 ? 9.093 -0.920 -1.059 1.00 95.56 96 VAL A O 1
ATOM 782 N N . GLY A 1 97 ? 7.263 0.307 -1.517 1.00 92.12 97 GLY A N 1
ATOM 783 C CA . GLY A 1 97 ? 7.878 1.147 -2.534 1.00 92.12 97 GLY A CA 1
ATOM 784 C C . GLY A 1 97 ? 7.865 0.569 -3.941 1.00 92.12 97 GLY A C 1
ATOM 785 O O . GLY A 1 97 ? 7.268 -0.465 -4.235 1.00 92.12 97 GLY A O 1
ATOM 786 N N . ALA A 1 98 ? 8.509 1.310 -4.838 1.00 88.75 98 ALA A N 1
ATOM 787 C CA . ALA A 1 98 ? 8.725 0.911 -6.219 1.00 88.75 98 ALA A CA 1
ATOM 788 C C . ALA A 1 98 ? 10.225 0.938 -6.511 1.00 88.75 98 ALA A C 1
ATOM 790 O O . ALA A 1 98 ? 10.873 1.961 -6.253 1.00 88.75 98 ALA A O 1
ATOM 791 N N . PRO A 1 99 ? 10.784 -0.139 -7.072 1.00 87.25 99 PRO A N 1
ATOM 792 C CA . PRO A 1 99 ? 12.181 -0.152 -7.441 1.00 87.25 99 PRO A CA 1
ATOM 793 C C . PRO A 1 99 ? 12.405 0.837 -8.593 1.00 87.25 99 PRO A C 1
ATOM 795 O O . PRO A 1 99 ? 11.656 0.859 -9.565 1.00 87.25 99 PRO A O 1
ATOM 798 N N . GLN A 1 100 ? 13.415 1.700 -8.474 1.00 83.62 100 GLN A N 1
ATOM 799 C CA . GLN A 1 100 ? 13.772 2.650 -9.530 1.00 83.62 100 GLN A CA 1
ATOM 800 C C . GLN A 1 100 ? 15.188 2.347 -10.015 1.00 83.62 100 GLN A C 1
ATOM 802 O O . GLN A 1 100 ? 16.117 2.419 -9.207 1.00 83.62 100 GLN A O 1
ATOM 807 N N . PRO A 1 101 ? 15.374 1.966 -11.291 1.00 82.88 101 PRO A N 1
ATOM 808 C CA . PRO A 1 101 ? 16.712 1.827 -11.847 1.00 82.88 101 PRO A CA 1
ATOM 809 C C . PRO A 1 101 ? 17.392 3.199 -11.902 1.00 82.88 101 PRO A C 1
ATOM 811 O O . PRO A 1 101 ? 16.730 4.223 -12.084 1.00 82.88 101 PRO A O 1
ATOM 814 N N . HIS A 1 102 ? 18.719 3.223 -11.766 1.00 84.50 102 HIS A N 1
ATOM 815 C CA . HIS A 1 102 ? 19.483 4.443 -12.010 1.00 84.50 102 HIS A CA 1
ATOM 816 C C . HIS A 1 102 ? 19.307 4.868 -13.473 1.00 84.50 102 HIS A C 1
ATOM 818 O O . HIS A 1 102 ? 19.333 4.012 -14.362 1.00 84.50 102 HIS A O 1
ATOM 824 N N . ASN A 1 103 ? 19.144 6.170 -13.729 1.00 83.69 103 ASN A N 1
ATOM 825 C CA . ASN A 1 103 ? 18.904 6.673 -15.084 1.00 83.69 103 ASN A CA 1
ATOM 826 C C . ASN A 1 103 ? 20.018 6.219 -16.038 1.00 83.69 103 ASN A C 1
ATOM 828 O O . ASN A 1 103 ? 19.717 5.700 -17.105 1.00 83.69 103 ASN A O 1
ATOM 832 N N . ASP A 1 104 ? 21.284 6.311 -15.625 1.00 84.50 104 ASP A N 1
ATOM 833 C CA . ASP A 1 104 ? 22.416 5.910 -16.472 1.00 84.50 104 ASP A CA 1
ATOM 834 C C . ASP A 1 104 ? 22.402 4.417 -16.805 1.00 84.50 104 ASP A C 1
ATOM 836 O O . ASP A 1 104 ? 22.691 4.036 -17.935 1.00 84.50 104 ASP A O 1
ATOM 840 N N . SER A 1 105 ? 22.009 3.564 -15.853 1.00 85.94 105 SER A N 1
ATOM 841 C CA . SER A 1 105 ? 21.864 2.127 -16.103 1.00 85.94 105 SER A CA 1
ATOM 842 C C . SER A 1 105 ? 20.736 1.850 -17.091 1.00 85.94 105 SER A C 1
ATOM 844 O O . SER A 1 105 ? 20.870 0.985 -17.951 1.00 85.94 105 SER A O 1
ATOM 846 N N . LEU A 1 106 ? 19.637 2.602 -16.995 1.00 86.50 106 LEU A N 1
ATOM 847 C CA . LEU A 1 106 ? 18.503 2.475 -17.902 1.00 86.50 106 LEU A CA 1
ATOM 848 C C . LEU A 1 106 ? 18.856 2.948 -19.320 1.00 86.50 106 LEU A C 1
ATOM 850 O O . LEU A 1 106 ? 18.541 2.265 -20.291 1.00 86.50 106 LEU A O 1
ATOM 854 N N . VAL A 1 107 ? 19.540 4.088 -19.436 1.00 84.25 107 VAL A N 1
ATOM 855 C CA . VAL A 1 107 ? 20.020 4.634 -20.713 1.00 84.25 107 VAL A CA 1
ATOM 856 C C . VAL A 1 107 ? 21.068 3.715 -21.334 1.00 84.25 107 VAL A C 1
ATOM 858 O O . VAL A 1 107 ? 21.006 3.447 -22.530 1.00 84.25 107 VAL A O 1
ATOM 861 N N . GLY A 1 108 ? 22.001 3.196 -20.533 1.00 85.00 108 GLY A N 1
ATOM 862 C CA . GLY A 1 108 ? 22.990 2.218 -20.979 1.00 85.00 108 GLY A CA 1
ATOM 863 C C . GLY A 1 108 ? 22.334 0.945 -21.513 1.00 85.00 108 GLY A C 1
ATOM 864 O O . GLY A 1 108 ? 22.623 0.539 -22.633 1.00 85.00 108 GLY A O 1
ATOM 865 N N . ALA A 1 109 ? 21.386 0.371 -20.764 1.00 85.88 109 ALA A N 1
ATOM 866 C CA . ALA A 1 109 ? 20.635 -0.806 -21.201 1.00 85.88 109 ALA A CA 1
ATOM 867 C C . ALA A 1 109 ? 19.839 -0.546 -22.488 1.00 85.88 109 ALA A C 1
ATOM 869 O O . ALA A 1 109 ? 19.799 -1.406 -23.363 1.00 85.88 109 ALA A O 1
ATOM 870 N N . TYR A 1 110 ? 19.242 0.642 -22.628 1.00 85.19 110 TYR A N 1
ATOM 871 C CA . TYR A 1 110 ? 18.551 1.037 -23.854 1.00 85.19 110 TYR A CA 1
ATOM 872 C C . TYR A 1 110 ? 19.500 1.080 -25.050 1.00 85.19 110 TYR A C 1
ATOM 874 O O . TYR A 1 110 ? 19.215 0.443 -26.057 1.00 85.19 110 TYR A O 1
ATOM 882 N N . ARG A 1 111 ? 20.662 1.731 -24.907 1.00 80.75 111 ARG A N 1
ATOM 883 C CA . ARG A 1 111 ? 21.685 1.816 -25.962 1.00 80.75 111 ARG A CA 1
ATOM 884 C C . ARG A 1 111 ? 22.218 0.455 -26.403 1.00 80.75 111 ARG A C 1
ATOM 886 O O . ARG A 1 111 ? 22.584 0.306 -27.557 1.00 80.75 111 ARG A O 1
ATOM 893 N N . CYS A 1 112 ? 22.281 -0.525 -25.503 1.00 82.69 112 CYS A N 1
ATOM 894 C CA . CYS A 1 112 ? 22.692 -1.884 -25.860 1.00 82.69 112 CYS A CA 1
ATOM 895 C C . CYS A 1 112 ? 21.631 -2.656 -26.660 1.00 82.69 112 CYS A C 1
ATOM 897 O O . CYS A 1 112 ? 21.966 -3.664 -27.271 1.00 82.69 112 CYS A O 1
ATOM 899 N N . LEU A 1 113 ? 20.363 -2.240 -26.598 1.00 80.50 113 LEU A N 1
ATOM 900 C CA . LEU A 1 113 ? 19.232 -2.930 -27.226 1.00 80.50 113 LEU A CA 1
ATOM 901 C C . LEU A 1 113 ? 18.707 -2.215 -28.473 1.00 80.50 113 LEU A C 1
ATOM 903 O O . LEU A 1 113 ? 18.007 -2.833 -29.269 1.00 80.50 113 LEU A O 1
ATOM 907 N N . SER A 1 114 ? 18.980 -0.919 -28.615 1.00 73.31 114 SER A N 1
ATOM 908 C CA . SER A 1 114 ? 18.595 -0.135 -29.782 1.00 73.31 114 SER A CA 1
ATOM 909 C C . SER A 1 114 ? 19.728 -0.113 -30.803 1.00 73.31 114 SER A C 1
ATOM 911 O O . SER A 1 114 ? 20.804 0.403 -30.506 1.00 73.31 114 SER A O 1
ATOM 913 N N . ASP A 1 115 ? 19.457 -0.593 -32.016 1.00 68.38 115 ASP A N 1
ATOM 914 C CA . ASP A 1 115 ? 20.374 -0.458 -33.160 1.00 68.38 115 ASP A CA 1
ATOM 915 C C . ASP A 1 115 ? 20.581 1.017 -33.555 1.00 68.38 115 ASP A C 1
ATOM 917 O O . ASP A 1 115 ? 21.628 1.400 -34.077 1.00 68.38 115 ASP A O 1
ATOM 921 N N . ASP A 1 116 ? 19.599 1.866 -33.239 1.00 59.94 116 ASP A N 1
ATOM 922 C CA . ASP A 1 116 ? 19.674 3.307 -33.426 1.00 59.94 116 ASP A CA 1
ATOM 923 C C . ASP A 1 116 ? 20.420 3.970 -32.265 1.00 59.94 116 ASP A C 1
ATOM 925 O O . ASP A 1 116 ? 19.925 4.060 -31.137 1.00 59.94 116 ASP A O 1
ATOM 929 N N . TYR A 1 117 ? 21.584 4.544 -32.570 1.00 56.19 117 TYR A N 1
ATOM 930 C CA . TYR A 1 117 ? 22.320 5.474 -31.708 1.00 56.19 117 TYR A CA 1
ATOM 931 C C . TYR A 1 117 ? 21.591 6.828 -31.601 1.00 56.19 117 TYR A C 1
ATOM 933 O O . TYR A 1 117 ? 22.204 7.887 -31.700 1.00 56.19 117 TYR A O 1
ATOM 941 N N . ASN A 1 118 ? 20.267 6.830 -31.442 1.00 60.38 118 ASN A N 1
ATOM 942 C CA . ASN A 1 118 ? 19.513 8.058 -31.246 1.00 60.38 118 ASN A CA 1
ATOM 943 C C . ASN A 1 118 ? 19.706 8.512 -29.794 1.00 60.38 118 ASN A C 1
ATOM 945 O O . ASN A 1 118 ? 19.245 7.835 -28.865 1.00 60.38 118 ASN A O 1
ATOM 949 N N . PRO A 1 119 ? 20.419 9.629 -29.552 1.00 64.56 119 PRO A N 1
ATOM 950 C CA . PRO A 1 119 ? 20.569 10.143 -28.205 1.00 64.56 119 PRO A CA 1
ATOM 951 C C . PRO A 1 119 ? 19.182 10.494 -27.658 1.00 64.56 119 PRO A C 1
ATOM 953 O O . PRO A 1 119 ? 18.336 11.030 -28.367 1.00 64.56 119 PRO A O 1
ATOM 956 N N . LEU A 1 120 ? 18.940 10.185 -26.382 1.00 76.19 120 LEU A N 1
ATOM 957 C CA . LEU A 1 120 ? 17.721 10.599 -25.690 1.00 76.19 120 LEU A CA 1
ATOM 958 C C . LEU A 1 120 ? 17.739 12.120 -25.537 1.00 76.19 120 LEU A C 1
ATOM 960 O O . LEU A 1 120 ? 18.255 12.646 -24.550 1.00 76.19 120 LEU A O 1
ATOM 964 N N . THR A 1 121 ? 17.211 12.821 -26.532 1.00 80.06 121 THR A N 1
ATOM 965 C CA . THR A 1 121 ? 17.118 14.278 -26.555 1.00 80.06 121 THR A CA 1
ATOM 966 C C . THR A 1 121 ? 15.663 14.717 -26.528 1.00 80.06 121 THR A C 1
ATOM 968 O O . THR A 1 121 ? 14.795 13.992 -27.016 1.00 80.06 121 THR A O 1
ATOM 971 N N . PRO A 1 122 ? 15.370 15.904 -25.972 1.00 83.69 122 PRO A N 1
ATOM 972 C CA . PRO A 1 122 ? 14.062 16.513 -26.139 1.00 83.69 122 PRO A CA 1
ATOM 973 C C . PRO A 1 122 ? 13.724 16.650 -27.628 1.00 83.69 122 PRO A C 1
ATOM 975 O O . PRO A 1 122 ? 14.579 17.036 -28.424 1.00 83.69 122 PRO A O 1
ATOM 978 N N . GLU A 1 123 ? 12.483 16.351 -27.995 1.00 84.12 123 GLU A N 1
ATOM 979 C CA . GLU A 1 123 ? 12.010 16.457 -29.377 1.00 84.12 123 GLU A CA 1
ATOM 980 C C . GLU A 1 123 ? 11.262 17.777 -29.562 1.00 84.12 123 GLU A C 1
ATOM 982 O O . GLU A 1 123 ? 10.362 18.107 -28.786 1.00 84.12 123 GLU A O 1
ATOM 987 N N . MET A 1 124 ? 11.611 18.541 -30.596 1.00 84.69 124 MET A N 1
ATOM 988 C CA . MET A 1 124 ? 10.816 19.702 -30.988 1.00 84.69 124 MET A CA 1
ATOM 989 C C . MET A 1 124 ? 9.593 19.227 -31.774 1.00 84.69 124 MET A C 1
ATOM 991 O O . MET A 1 124 ? 9.725 18.477 -32.738 1.00 84.69 124 MET A O 1
ATOM 995 N N . THR A 1 125 ? 8.407 19.672 -31.375 1.00 83.81 125 THR A N 1
ATOM 996 C CA . THR A 1 125 ? 7.146 19.381 -32.070 1.00 83.81 125 THR A CA 1
ATOM 997 C C . THR A 1 125 ? 6.395 20.665 -32.377 1.00 83.81 125 THR A C 1
ATOM 999 O O . THR A 1 125 ? 6.707 21.710 -31.812 1.00 83.81 125 THR A O 1
ATOM 1002 N N . GLU A 1 126 ? 5.375 20.594 -33.232 1.00 84.69 126 GLU A N 1
ATOM 1003 C CA . GLU A 1 126 ? 4.518 21.746 -33.563 1.00 84.69 126 GLU A CA 1
ATOM 1004 C C . GLU A 1 126 ? 3.895 22.396 -32.313 1.00 84.69 126 GLU A C 1
ATOM 1006 O O . GLU A 1 126 ? 3.706 23.606 -32.257 1.00 84.69 126 GLU A O 1
ATOM 1011 N N . SER A 1 127 ? 3.642 21.596 -31.272 1.00 82.56 127 SER A N 1
ATOM 1012 C CA . SER A 1 127 ? 3.107 22.023 -29.972 1.00 82.56 127 SER A CA 1
ATOM 1013 C C . SER A 1 127 ? 4.169 22.459 -28.945 1.00 82.56 127 SER A C 1
ATOM 1015 O O . SER A 1 127 ? 3.828 22.709 -27.790 1.00 82.56 127 SER A O 1
ATOM 1017 N N . GLY A 1 128 ? 5.450 22.512 -29.325 1.00 86.94 128 GLY A N 1
ATOM 1018 C CA . GLY A 1 128 ? 6.576 22.854 -28.448 1.00 86.94 128 GLY A CA 1
ATOM 1019 C C . GLY A 1 128 ? 7.508 21.679 -28.137 1.00 86.94 128 GLY A C 1
ATOM 1020 O O . GLY A 1 128 ? 7.539 20.672 -28.848 1.00 86.94 128 GLY A O 1
ATOM 1021 N N . ILE A 1 129 ? 8.299 21.810 -27.070 1.00 85.62 129 ILE A N 1
ATOM 1022 C CA . ILE A 1 129 ? 9.331 20.832 -26.696 1.00 85.62 129 ILE A CA 1
ATOM 1023 C C . ILE A 1 129 ? 8.699 19.657 -25.942 1.00 85.62 129 ILE A C 1
ATOM 1025 O O . ILE A 1 129 ? 8.111 19.836 -24.874 1.00 85.62 129 ILE A O 1
ATOM 1029 N N . ARG A 1 130 ? 8.882 18.437 -26.451 1.00 85.00 130 ARG A N 1
ATOM 1030 C CA . ARG A 1 130 ? 8.615 17.197 -25.717 1.00 85.00 130 ARG A CA 1
ATOM 1031 C C . ARG A 1 130 ? 9.851 16.827 -24.896 1.00 85.00 130 ARG A C 1
ATOM 1033 O O . ARG A 1 130 ? 10.881 16.479 -25.474 1.00 85.00 130 ARG A O 1
ATOM 1040 N N . PRO A 1 131 ? 9.790 16.906 -23.556 1.00 86.44 131 PRO A N 1
ATOM 1041 C CA . PRO A 1 131 ? 10.921 16.535 -22.723 1.00 86.44 131 PRO A CA 1
ATOM 1042 C C . PRO A 1 131 ? 11.100 15.015 -22.704 1.00 86.44 131 PRO A C 1
ATOM 1044 O O . PRO A 1 131 ? 10.131 14.257 -22.783 1.00 86.44 131 PRO A O 1
ATOM 1047 N N . VAL A 1 132 ? 12.344 14.587 -22.484 1.00 85.31 132 VAL A N 1
ATOM 1048 C CA . VAL A 1 132 ? 12.721 13.168 -22.391 1.00 85.31 132 VAL A CA 1
ATOM 1049 C C . VAL A 1 132 ? 11.938 12.433 -21.298 1.00 85.31 132 VAL A C 1
ATOM 1051 O O . VAL A 1 132 ? 11.553 11.275 -21.452 1.00 85.31 132 VAL A O 1
ATOM 1054 N N . ARG A 1 133 ? 11.673 13.113 -20.178 1.00 88.25 133 ARG A N 1
ATOM 1055 C CA . ARG A 1 133 ? 10.896 12.587 -19.055 1.00 88.25 133 ARG A CA 1
ATOM 1056 C C . ARG A 1 133 ? 9.760 13.547 -18.738 1.00 88.25 133 ARG A C 1
ATOM 1058 O O . ARG A 1 133 ? 9.982 14.745 -18.601 1.00 88.25 133 ARG A O 1
ATOM 1065 N N . THR A 1 134 ? 8.552 13.019 -18.588 1.00 89.69 134 THR A N 1
ATOM 1066 C CA . THR A 1 134 ? 7.371 13.813 -18.238 1.00 89.69 134 THR A CA 1
ATOM 1067 C C . THR A 1 134 ? 6.439 13.056 -17.299 1.00 89.69 134 THR A C 1
ATOM 1069 O O . THR A 1 134 ? 6.570 11.845 -17.102 1.00 89.69 134 THR A O 1
ATOM 1072 N N . GLY A 1 135 ? 5.509 13.776 -16.680 1.00 90.75 135 GLY A N 1
ATOM 1073 C CA . GLY A 1 135 ? 4.379 13.186 -15.978 1.00 90.75 135 GLY A CA 1
ATOM 1074 C C . GLY A 1 135 ? 3.292 12.782 -16.970 1.00 90.75 135 GLY A C 1
ATOM 1075 O O . GLY A 1 135 ? 2.955 13.548 -17.868 1.00 90.75 135 GLY A O 1
ATOM 1076 N N . LYS A 1 136 ? 2.722 11.591 -16.796 1.00 91.75 136 LYS A N 1
ATOM 1077 C CA . LYS A 1 136 ? 1.484 11.189 -17.467 1.00 91.75 136 LYS A CA 1
ATOM 1078 C C . LYS A 1 136 ? 0.485 10.730 -16.424 1.00 91.75 136 LYS A C 1
ATOM 1080 O O . LYS A 1 136 ? 0.859 10.081 -15.447 1.00 91.75 136 LYS A O 1
ATOM 1085 N N . LEU A 1 137 ? -0.783 11.060 -16.641 1.00 92.88 137 LEU A N 1
ATOM 1086 C CA . LEU A 1 137 ? -1.869 10.515 -15.846 1.00 92.88 137 LEU A CA 1
ATOM 1087 C C . LEU A 1 137 ? -2.054 9.038 -16.220 1.00 92.88 137 LEU A C 1
ATOM 1089 O O . LEU A 1 137 ? -2.356 8.717 -17.370 1.00 92.88 137 LEU A O 1
ATOM 1093 N N . VAL A 1 138 ? -1.823 8.142 -15.263 1.00 92.81 138 VAL A N 1
ATOM 1094 C CA . VAL A 1 138 ? -1.895 6.689 -15.455 1.00 92.81 138 VAL A CA 1
ATOM 1095 C C . VAL A 1 138 ? -2.991 6.121 -14.569 1.00 92.81 138 VAL A C 1
ATOM 1097 O O . VAL A 1 138 ? -3.063 6.428 -13.380 1.00 92.81 138 VAL A O 1
ATOM 1100 N N . SER A 1 139 ? -3.850 5.299 -15.162 1.00 94.38 139 SER A N 1
ATOM 1101 C CA . SER A 1 139 ? -4.948 4.615 -14.481 1.00 94.38 139 SER A CA 1
ATOM 1102 C C . SER A 1 139 ? -4.453 3.419 -13.677 1.00 94.38 139 SER A C 1
ATOM 1104 O O . SER A 1 139 ? -3.615 2.653 -14.158 1.00 94.38 139 SER A O 1
ATOM 1106 N N . TYR A 1 140 ? -5.025 3.201 -12.497 1.00 94.56 140 TYR A N 1
ATOM 1107 C CA . TYR A 1 140 ? -4.891 1.919 -11.806 1.00 94.56 140 TYR A CA 1
ATOM 1108 C C . TYR A 1 140 ? -5.791 0.870 -12.459 1.00 94.56 140 TYR A C 1
ATOM 1110 O O . TYR A 1 140 ? -6.859 1.188 -12.982 1.00 94.56 140 TYR A O 1
ATOM 1118 N N . ASN A 1 141 ? -5.391 -0.401 -12.395 1.00 93.75 141 AS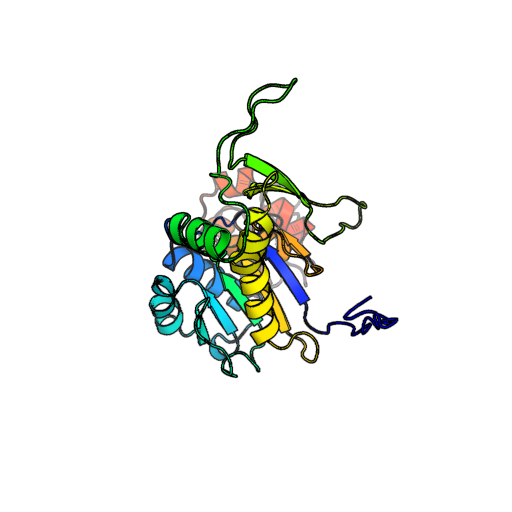N A N 1
ATOM 1119 C CA . ASN A 1 141 ? -6.241 -1.510 -12.819 1.00 93.75 141 ASN A CA 1
ATOM 1120 C C . ASN A 1 141 ? -7.257 -1.858 -11.714 1.00 93.75 141 ASN A C 1
ATOM 1122 O O . ASN A 1 141 ? -7.194 -2.906 -11.068 1.00 93.75 141 ASN A O 1
ATOM 1126 N N . TYR A 1 142 ? -8.162 -0.913 -11.469 1.00 93.38 142 TYR A N 1
ATOM 1127 C CA . TYR A 1 142 ? -9.228 -0.973 -10.480 1.00 93.38 142 TYR A CA 1
ATOM 1128 C C . TYR A 1 142 ? -10.433 -0.185 -10.984 1.00 93.38 142 TYR A C 1
ATOM 1130 O O . TYR A 1 142 ? -10.273 0.859 -11.616 1.00 93.38 142 TYR A O 1
ATOM 1138 N N . ARG A 1 143 ? -11.636 -0.660 -10.678 1.00 91.06 143 ARG A N 1
ATOM 1139 C CA . ARG A 1 143 ? -12.877 0.063 -10.946 1.00 91.06 143 ARG A CA 1
ATOM 1140 C C . ARG A 1 143 ? -13.673 0.108 -9.652 1.00 91.06 143 ARG A C 1
ATOM 1142 O O . ARG A 1 143 ? -13.910 -0.941 -9.063 1.00 91.06 143 ARG A O 1
ATOM 1149 N N . ARG A 1 144 ? -14.031 1.316 -9.222 1.00 87.00 144 ARG A N 1
ATOM 1150 C CA . ARG A 1 144 ? -14.924 1.549 -8.084 1.00 87.00 144 ARG A CA 1
ATOM 1151 C C . ARG A 1 144 ? -16.363 1.183 -8.451 1.00 87.00 144 ARG A C 1
ATOM 1153 O O . ARG A 1 144 ? -16.694 1.074 -9.633 1.00 87.00 144 ARG A O 1
ATOM 1160 N N . ASP A 1 145 ? -17.212 1.042 -7.441 1.00 85.50 145 ASP A N 1
ATOM 1161 C CA . ASP A 1 145 ? -18.631 0.705 -7.620 1.00 85.50 145 ASP A CA 1
ATOM 1162 C C . ASP A 1 145 ? -19.401 1.779 -8.407 1.00 85.50 145 ASP A C 1
ATOM 1164 O O . ASP A 1 145 ? -20.334 1.467 -9.141 1.00 85.50 145 ASP A O 1
ATOM 1168 N N . ASP A 1 146 ? -18.953 3.036 -8.334 1.00 84.75 146 ASP A N 1
ATOM 1169 C CA . ASP A 1 146 ? -19.462 4.167 -9.124 1.00 84.75 146 ASP A CA 1
ATOM 1170 C C . ASP A 1 146 ? -18.998 4.151 -10.599 1.00 84.75 146 ASP A C 1
ATOM 1172 O O . ASP A 1 146 ? -19.327 5.043 -11.379 1.00 84.75 146 ASP A O 1
ATOM 1176 N N . GLY A 1 147 ? -18.210 3.148 -10.999 1.00 85.56 147 GLY A N 1
ATOM 1177 C CA . GLY A 1 147 ? -17.635 3.021 -12.333 1.00 85.56 147 GLY A CA 1
ATOM 1178 C C . GLY A 1 147 ? -16.364 3.845 -12.560 1.00 85.56 147 GLY A C 1
ATOM 1179 O O . GLY A 1 147 ? -15.718 3.647 -13.597 1.00 85.56 147 GLY A O 1
ATOM 1180 N N . CYS A 1 148 ? -15.958 4.698 -11.614 1.00 87.38 148 CYS A N 1
ATOM 1181 C CA . CYS A 1 148 ? -14.758 5.519 -11.720 1.00 87.38 148 CYS A CA 1
ATOM 1182 C C . CYS A 1 148 ? -13.487 4.668 -11.632 1.00 87.38 148 CYS A C 1
ATOM 1184 O O . CYS A 1 148 ? -13.390 3.682 -10.892 1.00 87.38 148 CYS A O 1
ATOM 1186 N N . VAL A 1 149 ? -12.471 5.090 -12.381 1.00 91.25 149 VAL A N 1
ATOM 1187 C CA . VAL A 1 149 ? -11.133 4.500 -12.345 1.00 91.25 149 VAL A CA 1
ATOM 1188 C C . VAL A 1 149 ? -10.205 5.521 -11.695 1.00 91.25 149 VAL A C 1
ATOM 1190 O O . VAL A 1 149 ? -10.151 6.658 -12.155 1.00 91.25 149 VAL A O 1
ATOM 1193 N N . PRO A 1 150 ? -9.497 5.181 -10.609 1.00 91.25 150 PRO A N 1
ATOM 1194 C CA . PRO A 1 150 ? -8.538 6.103 -10.028 1.00 91.25 150 PRO A CA 1
ATOM 1195 C C . PRO A 1 150 ? -7.319 6.248 -10.943 1.00 91.25 150 PRO A C 1
ATOM 1197 O O . PRO A 1 150 ? -6.901 5.303 -11.621 1.00 91.25 150 PRO A O 1
ATOM 1200 N N . HIS A 1 151 ? -6.716 7.432 -10.920 1.00 92.44 151 HIS A N 1
ATOM 1201 C CA . HIS A 1 151 ? -5.533 7.758 -11.707 1.00 92.44 151 HIS A CA 1
ATOM 1202 C C . HIS A 1 151 ? -4.496 8.484 -10.852 1.00 92.44 151 HIS A C 1
ATOM 1204 O O . HIS A 1 151 ? -4.847 9.167 -9.891 1.00 92.44 151 HIS A O 1
ATOM 1210 N N . ARG A 1 152 ? -3.217 8.393 -11.228 1.00 90.44 152 ARG A N 1
ATOM 1211 C CA . ARG A 1 152 ? -2.146 9.181 -10.607 1.00 90.44 152 ARG A CA 1
ATOM 1212 C C . ARG A 1 152 ? -1.163 9.693 -11.644 1.00 90.44 152 ARG A C 1
ATOM 1214 O O . ARG A 1 152 ? -0.930 9.053 -12.668 1.00 90.44 152 ARG A O 1
ATOM 1221 N N . MET A 1 153 ? -0.598 10.867 -11.381 1.00 90.69 153 MET A N 1
ATOM 1222 C CA . MET A 1 153 ? 0.475 11.409 -12.203 1.00 90.69 153 MET A CA 1
ATOM 1223 C C . MET A 1 153 ? 1.751 10.610 -11.937 1.00 90.69 153 MET A C 1
ATOM 1225 O O . MET A 1 153 ? 2.243 10.574 -10.809 1.00 90.69 153 MET A O 1
ATOM 1229 N N . VAL A 1 154 ? 2.286 9.966 -12.970 1.00 89.19 154 VAL A N 1
ATOM 1230 C CA . VAL A 1 154 ? 3.488 9.136 -12.875 1.00 89.19 154 VAL A CA 1
ATOM 1231 C C . VAL A 1 154 ? 4.545 9.672 -13.822 1.00 89.19 154 VAL A C 1
ATOM 1233 O O . VAL A 1 154 ? 4.304 9.889 -15.010 1.00 89.19 154 VAL A O 1
ATOM 1236 N N . SER A 1 155 ? 5.746 9.874 -13.289 1.00 88.56 155 SER A N 1
ATOM 1237 C CA . SER A 1 155 ? 6.897 10.272 -14.089 1.00 88.56 155 SER A CA 1
ATOM 1238 C C . SER A 1 155 ? 7.456 9.081 -14.873 1.00 88.56 155 SER A C 1
ATOM 1240 O O . SER A 1 155 ? 7.676 8.000 -14.310 1.00 88.56 155 SER A O 1
ATOM 1242 N N . GLY A 1 156 ? 7.713 9.297 -16.160 1.00 89.50 156 GLY A N 1
ATOM 1243 C CA . GLY A 1 156 ? 8.224 8.291 -17.084 1.00 89.50 156 GLY A CA 1
ATOM 1244 C C . GLY A 1 156 ? 8.733 8.904 -18.388 1.00 89.50 156 GLY A C 1
ATOM 1245 O O . GLY A 1 156 ? 8.627 10.108 -18.618 1.00 89.50 156 GLY A O 1
ATOM 1246 N N . TYR A 1 157 ? 9.288 8.053 -19.238 1.00 88.50 157 TYR A N 1
ATOM 1247 C CA . TYR A 1 157 ? 9.784 8.354 -20.577 1.00 88.50 157 TYR A CA 1
ATOM 1248 C C . TYR A 1 157 ? 8.695 8.111 -21.628 1.00 88.50 157 TYR A C 1
ATOM 1250 O O . TYR A 1 157 ? 8.905 7.407 -22.607 1.00 88.50 157 TYR A O 1
ATOM 1258 N N . TRP A 1 158 ? 7.499 8.656 -21.402 1.00 87.94 158 TRP A N 1
ATOM 1259 C CA . TRP A 1 158 ? 6.255 8.266 -22.086 1.00 87.94 158 TRP A CA 1
ATOM 1260 C C . TRP A 1 158 ? 6.252 8.365 -23.615 1.00 87.94 158 TRP A C 1
ATOM 1262 O O . TRP A 1 158 ? 5.373 7.780 -24.245 1.00 87.94 158 TRP A O 1
ATOM 1272 N N . TRP A 1 159 ? 7.208 9.091 -24.189 1.00 79.31 159 TRP A N 1
ATOM 1273 C CA . TRP A 1 159 ? 7.350 9.320 -25.626 1.00 79.31 159 TRP A CA 1
ATOM 1274 C C . TRP A 1 159 ? 8.505 8.533 -26.257 1.00 79.31 159 TRP A C 1
ATOM 1276 O O . TRP A 1 159 ? 8.677 8.582 -27.466 1.00 79.31 159 TRP A O 1
ATOM 1286 N N . HIS A 1 160 ? 9.280 7.791 -25.462 1.00 78.75 160 HIS A N 1
ATOM 1287 C CA . HIS A 1 160 ? 10.492 7.110 -25.912 1.00 78.75 160 HIS A CA 1
ATOM 1288 C C . HIS A 1 160 ? 10.432 5.604 -25.620 1.00 78.75 160 HIS A C 1
ATOM 1290 O O . HIS A 1 160 ? 9.866 5.165 -24.616 1.00 78.75 160 HIS A O 1
ATOM 1296 N N . GLY A 1 161 ? 11.092 4.799 -26.463 1.00 78.06 161 GLY A N 1
ATOM 1297 C CA . GLY A 1 161 ? 11.138 3.335 -26.325 1.00 78.06 161 GLY A CA 1
ATOM 1298 C C . GLY A 1 161 ? 11.701 2.847 -24.982 1.00 78.06 161 GLY A C 1
ATOM 1299 O O . GLY A 1 161 ? 11.319 1.784 -24.489 1.00 78.06 161 GLY A O 1
ATOM 1300 N N . ILE A 1 162 ? 12.528 3.667 -24.325 1.00 85.94 162 ILE A N 1
ATOM 1301 C CA . ILE A 1 162 ? 13.077 3.409 -22.986 1.00 85.94 162 ILE A CA 1
ATOM 1302 C C . ILE A 1 162 ? 11.994 3.270 -21.895 1.00 85.94 162 ILE A C 1
ATOM 1304 O O . ILE A 1 162 ? 12.255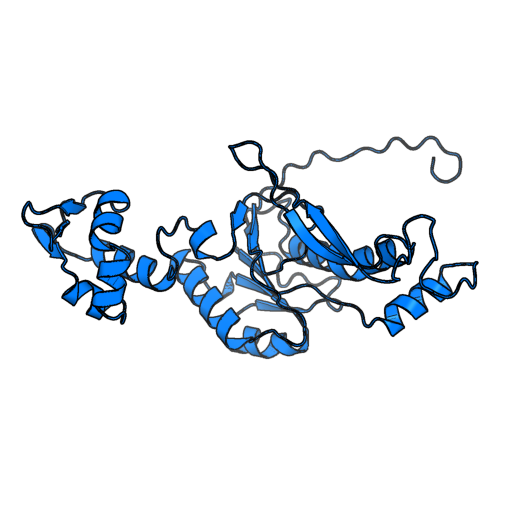 2.652 -20.862 1.00 85.94 162 ILE A O 1
ATOM 1308 N N . GLN A 1 163 ? 10.758 3.749 -22.111 1.00 88.62 163 GLN A N 1
ATOM 1309 C CA . GLN A 1 163 ? 9.645 3.506 -21.180 1.00 88.62 163 GLN A CA 1
ATOM 1310 C C . GLN A 1 163 ? 9.390 2.012 -20.962 1.00 88.62 163 GLN A C 1
ATOM 1312 O O . GLN A 1 163 ? 9.084 1.604 -19.842 1.00 88.62 163 GLN A O 1
ATOM 1317 N N . SER A 1 164 ? 9.535 1.188 -22.001 1.00 86.38 164 SER A N 1
ATOM 1318 C CA . SER A 1 164 ? 9.357 -0.262 -21.890 1.00 86.38 164 SER A CA 1
ATOM 1319 C C . SER A 1 164 ? 10.405 -0.887 -20.970 1.00 86.38 164 SER A C 1
ATOM 1321 O O . SER A 1 164 ? 10.075 -1.767 -20.177 1.00 86.38 164 SER A O 1
ATOM 1323 N N . LEU A 1 165 ? 11.644 -0.386 -21.004 1.00 87.81 165 LEU A N 1
ATOM 1324 C CA . LEU A 1 165 ? 12.685 -0.803 -20.065 1.00 87.81 165 LEU A CA 1
ATOM 1325 C C . LEU A 1 165 ? 12.389 -0.316 -18.652 1.00 87.81 165 LEU A C 1
ATOM 1327 O O . LEU A 1 165 ? 12.514 -1.097 -17.713 1.00 87.81 165 LEU A O 1
ATOM 1331 N N . LEU A 1 166 ? 11.936 0.932 -18.484 1.00 89.44 166 LEU A N 1
ATOM 1332 C CA . LEU A 1 166 ? 11.527 1.426 -17.168 1.00 89.44 166 LEU A CA 1
ATOM 1333 C C . LEU A 1 166 ? 10.444 0.516 -16.570 1.00 89.44 166 LEU A C 1
ATOM 1335 O O . LEU A 1 166 ? 10.586 0.087 -15.429 1.00 89.44 166 LEU A O 1
ATOM 1339 N N . ASN A 1 167 ? 9.439 0.149 -17.370 1.00 89.94 167 ASN A N 1
ATOM 1340 C CA . ASN A 1 167 ? 8.374 -0.778 -16.979 1.00 89.94 167 ASN A CA 1
ATOM 1341 C C . ASN A 1 167 ? 8.900 -2.181 -16.626 1.00 89.94 167 ASN A C 1
ATOM 1343 O O . ASN A 1 167 ? 8.408 -2.833 -15.700 1.00 89.94 167 ASN A O 1
ATOM 1347 N N . ALA A 1 168 ? 9.904 -2.666 -17.357 1.00 87.31 168 ALA A N 1
ATOM 1348 C CA . ALA A 1 168 ? 10.536 -3.952 -17.087 1.00 87.31 168 ALA A CA 1
ATOM 1349 C C . ALA A 1 168 ? 11.311 -3.949 -15.757 1.00 87.31 168 ALA A C 1
ATOM 1351 O O . ALA A 1 168 ? 11.253 -4.925 -15.015 1.00 87.31 168 ALA A O 1
ATOM 1352 N N . TYR A 1 169 ? 11.997 -2.856 -15.420 1.00 88.06 169 TYR A N 1
ATOM 1353 C CA . TYR A 1 169 ? 12.748 -2.756 -14.165 1.00 88.06 169 TYR A CA 1
ATOM 1354 C C . TYR A 1 169 ? 11.867 -2.427 -12.954 1.00 88.06 169 TYR A C 1
ATOM 1356 O O . TYR A 1 169 ? 12.102 -2.954 -11.871 1.00 88.06 169 TYR A O 1
ATOM 1364 N N . ARG A 1 170 ? 10.859 -1.563 -13.115 1.00 90.50 170 ARG A N 1
ATOM 1365 C CA . ARG A 1 170 ? 10.054 -1.041 -12.005 1.00 90.50 170 ARG A CA 1
ATOM 1366 C C . ARG A 1 170 ? 8.768 -1.838 -11.798 1.00 90.50 170 ARG A C 1
ATOM 1368 O O . ARG A 1 170 ? 8.602 -2.500 -10.776 1.00 90.50 170 ARG A O 1
ATOM 1375 N N . GLU A 1 171 ? 7.858 -1.798 -12.761 1.00 91.31 171 GLU A N 1
ATOM 1376 C CA . GLU A 1 171 ? 6.529 -2.402 -12.663 1.00 91.31 171 GLU A CA 1
ATOM 1377 C C . GLU A 1 171 ? 6.617 -3.932 -12.622 1.00 91.31 171 GLU A C 1
ATOM 1379 O O . GLU A 1 171 ? 5.958 -4.567 -11.798 1.00 91.31 171 GLU A O 1
ATOM 1384 N N . SER A 1 172 ? 7.471 -4.538 -13.451 1.00 91.12 172 SER A N 1
ATOM 1385 C CA . SER A 1 172 ? 7.603 -6.003 -13.480 1.00 91.12 172 SER A CA 1
ATOM 1386 C C . SER A 1 172 ? 8.246 -6.563 -12.212 1.00 91.12 172 SER A C 1
ATOM 1388 O O . SER A 1 172 ? 7.920 -7.679 -11.820 1.00 91.12 172 SER A O 1
ATOM 1390 N N . GLU A 1 173 ? 9.108 -5.805 -11.534 1.00 92.69 173 GLU A N 1
ATOM 1391 C CA . GLU A 1 173 ? 9.685 -6.227 -10.254 1.00 92.69 173 GLU A CA 1
ATOM 1392 C C . GLU A 1 173 ? 8.650 -6.151 -9.118 1.00 92.69 173 GLU A C 1
ATOM 1394 O O . GLU A 1 173 ? 8.602 -7.055 -8.284 1.00 92.69 173 GLU A O 1
ATOM 1399 N N . ILE A 1 174 ? 7.753 -5.153 -9.118 1.00 94.31 174 ILE A N 1
ATOM 1400 C CA . ILE A 1 174 ? 6.596 -5.126 -8.199 1.00 94.31 174 ILE A CA 1
ATOM 1401 C C . ILE A 1 174 ? 5.707 -6.348 -8.448 1.00 94.31 174 ILE A C 1
ATOM 1403 O O . ILE A 1 174 ? 5.319 -7.041 -7.509 1.00 94.31 174 ILE A O 1
ATOM 1407 N N . ILE A 1 175 ? 5.419 -6.655 -9.715 1.00 94.31 175 ILE A N 1
ATOM 1408 C CA . ILE A 1 175 ? 4.619 -7.827 -10.083 1.00 94.31 175 ILE A CA 1
ATOM 1409 C C . ILE A 1 175 ? 5.300 -9.115 -9.605 1.00 94.31 175 ILE A C 1
ATOM 1411 O O . ILE A 1 175 ? 4.660 -9.962 -8.986 1.00 94.31 175 ILE A O 1
ATOM 1415 N N . GLN A 1 176 ? 6.606 -9.260 -9.826 1.00 92.50 176 GLN A N 1
ATOM 1416 C CA . GLN A 1 176 ? 7.359 -10.408 -9.325 1.00 92.50 176 GLN A CA 1
ATOM 1417 C C . GLN A 1 176 ? 7.309 -10.500 -7.797 1.00 92.50 176 GLN A C 1
ATOM 1419 O O . GLN A 1 176 ? 7.131 -11.599 -7.277 1.00 92.50 176 GLN A O 1
ATOM 1424 N N . ALA A 1 177 ? 7.414 -9.373 -7.085 1.00 94.62 177 ALA A N 1
ATOM 1425 C CA . ALA A 1 177 ? 7.300 -9.319 -5.630 1.00 94.62 177 ALA A CA 1
ATOM 1426 C C . ALA A 1 177 ? 5.952 -9.861 -5.140 1.00 94.62 177 ALA A C 1
ATOM 1428 O O . ALA A 1 177 ? 5.938 -10.736 -4.277 1.00 94.62 177 ALA A O 1
ATOM 1429 N N . VAL A 1 178 ? 4.847 -9.422 -5.751 1.00 95.31 178 VAL A N 1
ATOM 1430 C CA . VAL A 1 178 ? 3.490 -9.927 -5.482 1.00 95.31 178 VAL A CA 1
ATOM 1431 C C . VAL A 1 178 ? 3.424 -11.447 -5.621 1.00 95.31 178 VAL A C 1
ATOM 1433 O O . VAL A 1 178 ? 2.908 -12.142 -4.746 1.00 95.31 178 VAL A O 1
ATOM 1436 N N . PHE A 1 179 ? 3.958 -11.990 -6.716 1.00 93.81 179 PHE A N 1
ATOM 1437 C CA . PHE A 1 179 ? 3.855 -13.423 -6.988 1.00 93.81 179 PHE A CA 1
ATOM 1438 C C . PHE A 1 179 ? 4.739 -14.299 -6.089 1.00 93.81 179 PHE A C 1
ATOM 1440 O O . PHE A 1 179 ? 4.536 -15.515 -6.072 1.00 93.81 179 PHE A O 1
ATOM 1447 N N . ARG A 1 180 ? 5.633 -13.724 -5.267 1.00 92.94 180 ARG A N 1
ATOM 1448 C CA . ARG A 1 180 ? 6.372 -14.487 -4.240 1.00 92.94 180 ARG A CA 1
ATOM 1449 C C . ARG A 1 180 ? 5.442 -15.098 -3.186 1.00 92.94 180 ARG A C 1
ATOM 1451 O O . ARG A 1 180 ? 5.748 -16.176 -2.689 1.00 92.94 180 ARG A O 1
ATOM 1458 N N . ALA A 1 181 ? 4.292 -14.469 -2.932 1.00 94.69 181 ALA A N 1
ATOM 1459 C CA . ALA A 1 181 ? 3.249 -14.973 -2.036 1.00 94.69 181 ALA A CA 1
ATOM 1460 C C . ALA A 1 181 ? 2.266 -15.964 -2.692 1.00 94.69 181 ALA A C 1
ATOM 1462 O O . ALA A 1 181 ? 1.320 -16.423 -2.058 1.00 94.69 181 ALA A O 1
ATOM 1463 N N . ARG A 1 182 ? 2.470 -16.316 -3.972 1.00 94.00 182 ARG A N 1
ATOM 1464 C CA . ARG A 1 182 ? 1.655 -17.301 -4.714 1.00 94.00 182 ARG A CA 1
ATOM 1465 C C . ARG A 1 182 ? 0.130 -17.035 -4.669 1.00 94.00 182 ARG A C 1
ATOM 1467 O O . ARG A 1 182 ? -0.652 -17.967 -4.458 1.00 94.00 182 ARG A O 1
ATOM 1474 N N . PRO A 1 183 ? -0.347 -15.808 -4.964 1.00 94.31 183 PRO A N 1
ATOM 1475 C CA . PRO A 1 183 ? -1.766 -15.461 -4.826 1.00 94.31 183 PRO A CA 1
ATOM 1476 C C . PRO A 1 183 ? -2.701 -16.188 -5.810 1.00 94.31 183 PRO A C 1
ATOM 1478 O O . PRO A 1 183 ? -3.921 -16.147 -5.655 1.00 94.31 183 PRO A O 1
ATOM 1481 N N . LEU A 1 184 ? -2.171 -16.857 -6.841 1.00 92.75 184 LEU A N 1
ATOM 1482 C CA . LEU A 1 184 ? -2.989 -17.670 -7.752 1.00 92.75 184 LEU A CA 1
ATOM 1483 C C . LEU A 1 184 ? -3.577 -18.903 -7.061 1.00 92.75 184 LEU A C 1
ATOM 1485 O O . LEU A 1 184 ? -4.677 -19.320 -7.407 1.00 92.75 184 LEU A O 1
ATOM 1489 N N . THR A 1 185 ? -2.860 -19.484 -6.097 1.00 92.19 185 THR A N 1
ATOM 1490 C CA . THR A 1 185 ? -3.238 -20.753 -5.457 1.00 92.19 185 THR A CA 1
ATOM 1491 C C . THR A 1 185 ? -3.563 -20.610 -3.973 1.00 92.19 185 THR A C 1
ATOM 1493 O O . THR A 1 185 ? -4.260 -21.470 -3.426 1.00 92.19 185 THR A O 1
ATOM 1496 N N . ARG A 1 186 ? -3.120 -19.523 -3.332 1.00 93.38 186 ARG A N 1
ATOM 1497 C CA . ARG A 1 186 ? -3.309 -19.260 -1.901 1.00 93.38 186 ARG A CA 1
ATOM 1498 C C . ARG A 1 186 ? -4.226 -18.072 -1.646 1.00 93.38 186 ARG A C 1
ATOM 1500 O O . ARG A 1 186 ? -4.263 -17.136 -2.442 1.00 93.38 186 ARG A O 1
ATOM 1507 N N . ASP A 1 187 ? -4.931 -18.137 -0.523 1.00 95.19 187 ASP A N 1
ATOM 1508 C CA . ASP A 1 187 ? -5.617 -16.988 0.060 1.00 95.19 187 ASP A CA 1
ATOM 1509 C C . ASP A 1 187 ? -4.586 -16.174 0.851 1.00 95.19 187 ASP A C 1
ATOM 1511 O O . ASP A 1 187 ? -4.032 -16.651 1.843 1.00 95.19 187 ASP A O 1
ATOM 1515 N N . VAL A 1 188 ? -4.222 -15.016 0.311 1.00 96.62 188 VAL A N 1
ATOM 1516 C CA . VAL A 1 188 ? -3.182 -14.133 0.844 1.00 96.62 188 VAL A CA 1
ATOM 1517 C C . VAL A 1 188 ? -3.548 -12.697 0.514 1.00 96.62 188 VAL A C 1
ATOM 1519 O O . VAL A 1 188 ? -3.886 -12.394 -0.635 1.00 96.62 188 VAL A O 1
ATOM 1522 N N . ASP A 1 189 ? -3.456 -11.821 1.506 1.00 98.00 189 ASP A N 1
ATOM 1523 C CA . ASP A 1 189 ? -3.700 -10.395 1.325 1.00 98.00 189 ASP A CA 1
ATOM 1524 C C . ASP A 1 189 ? -2.390 -9.681 0.994 1.00 98.00 189 ASP A C 1
ATOM 1526 O O . ASP A 1 189 ? -1.387 -9.811 1.694 1.00 98.00 189 ASP A O 1
ATOM 1530 N N . ILE A 1 190 ? -2.369 -8.937 -0.106 1.00 98.19 190 ILE A N 1
ATOM 1531 C CA . ILE A 1 190 ? -1.166 -8.281 -0.609 1.00 98.19 190 ILE A CA 1
ATOM 1532 C C . ILE A 1 190 ? -1.393 -6.779 -0.643 1.00 98.19 190 ILE A C 1
ATOM 1534 O O . ILE A 1 190 ? -2.311 -6.305 -1.303 1.00 98.19 190 ILE A O 1
ATOM 1538 N N . TYR A 1 191 ? -0.520 -6.025 0.012 1.00 97.88 191 TYR A N 1
ATOM 1539 C CA . TYR A 1 191 ? -0.607 -4.577 0.147 1.00 97.88 191 TYR A CA 1
ATOM 1540 C C . TYR A 1 191 ? 0.560 -3.915 -0.588 1.00 97.88 191 TYR A C 1
ATOM 1542 O O . TYR A 1 191 ? 1.727 -4.088 -0.235 1.00 97.88 191 TYR A O 1
ATOM 1550 N N . LEU A 1 192 ? 0.251 -3.153 -1.635 1.00 97.19 192 LEU A N 1
ATOM 1551 C CA . LEU A 1 192 ? 1.223 -2.386 -2.409 1.00 97.19 192 LEU A CA 1
ATOM 1552 C C . LEU A 1 192 ? 1.342 -0.975 -1.827 1.00 97.19 192 LEU A C 1
ATOM 1554 O O . LEU A 1 192 ? 0.450 -0.150 -2.010 1.00 97.19 192 LEU A O 1
ATOM 1558 N N . LEU A 1 193 ? 2.450 -0.676 -1.154 1.00 95.50 193 LEU A N 1
ATOM 1559 C CA . LEU A 1 193 ? 2.729 0.638 -0.568 1.00 95.50 193 LEU A CA 1
ATOM 1560 C C . LEU A 1 193 ? 3.538 1.463 -1.570 1.00 95.50 193 LEU A C 1
ATOM 1562 O O . LEU A 1 193 ? 4.730 1.729 -1.388 1.00 95.50 193 LEU A O 1
ATOM 1566 N N . THR A 1 194 ? 2.890 1.802 -2.681 1.00 92.81 194 THR A N 1
ATOM 1567 C CA . THR A 1 194 ? 3.492 2.547 -3.784 1.00 92.81 194 THR A CA 1
ATOM 1568 C C . THR A 1 194 ? 2.441 3.311 -4.575 1.00 92.81 194 THR A C 1
ATOM 1570 O O . THR A 1 194 ? 1.351 2.816 -4.852 1.00 92.81 194 THR A O 1
ATOM 1573 N N . SER A 1 195 ? 2.812 4.502 -5.031 1.00 90.75 195 SER A N 1
ATOM 1574 C CA . SER A 1 195 ? 2.018 5.294 -5.972 1.00 90.75 195 SER A CA 1
ATOM 1575 C C . SER A 1 195 ? 2.053 4.771 -7.413 1.00 90.75 195 SER A C 1
ATOM 1577 O O . SER A 1 195 ? 1.221 5.192 -8.212 1.00 90.75 195 SER A O 1
ATOM 1579 N N . VAL A 1 196 ? 2.977 3.872 -7.771 1.00 91.62 196 VAL A N 1
ATOM 1580 C CA . VAL A 1 196 ? 3.142 3.388 -9.155 1.00 91.62 196 VAL A CA 1
ATOM 1581 C C . VAL A 1 196 ? 2.036 2.380 -9.503 1.00 91.62 196 VAL A C 1
ATOM 1583 O O . VAL A 1 196 ? 1.983 1.315 -8.883 1.00 91.62 196 VAL A O 1
ATOM 1586 N N . PRO A 1 197 ? 1.154 2.669 -10.481 1.00 92.12 197 PRO A N 1
ATOM 1587 C CA . PRO A 1 197 ? 0.161 1.710 -10.952 1.00 92.12 197 PRO A CA 1
ATOM 1588 C C . PRO A 1 197 ? 0.829 0.483 -11.577 1.00 92.12 197 PRO A C 1
ATOM 1590 O O . PRO A 1 197 ? 1.865 0.592 -12.230 1.00 92.12 197 PRO A O 1
ATOM 1593 N N . THR A 1 198 ? 0.212 -0.684 -11.413 1.00 92.38 198 THR A N 1
ATOM 1594 C CA . THR A 1 198 ? 0.675 -1.932 -12.036 1.00 92.38 198 THR A CA 1
ATOM 1595 C C . THR A 1 198 ? -0.400 -2.503 -12.954 1.00 92.38 198 THR A C 1
ATOM 1597 O O . THR A 1 198 ? -1.561 -2.094 -12.913 1.00 92.38 198 THR A O 1
ATOM 1600 N N . SER A 1 199 ? -0.034 -3.484 -13.780 1.00 92.44 199 SER A N 1
ATOM 1601 C CA . SER A 1 199 ? -1.000 -4.206 -14.612 1.00 92.44 199 SER A CA 1
ATOM 1602 C C . SER A 1 199 ? -1.869 -5.192 -13.821 1.00 92.44 199 SER A C 1
ATOM 1604 O O . SER A 1 199 ? -2.801 -5.767 -14.385 1.00 92.44 199 SER A O 1
ATOM 1606 N N . LEU A 1 200 ? -1.592 -5.414 -12.532 1.00 92.94 200 LEU A N 1
ATOM 1607 C CA . LEU A 1 200 ? -2.351 -6.339 -11.695 1.00 92.94 200 LEU A CA 1
ATOM 1608 C C . LEU A 1 200 ? -3.713 -5.752 -11.347 1.00 92.94 200 LEU A C 1
ATOM 1610 O O . LEU A 1 200 ? -3.800 -4.617 -10.889 1.00 92.94 200 LEU A O 1
ATOM 1614 N N . ARG A 1 201 ? -4.769 -6.554 -11.504 1.00 93.25 201 ARG A N 1
ATOM 1615 C CA . ARG A 1 201 ? -6.102 -6.187 -11.023 1.00 93.25 201 ARG A CA 1
ATOM 1616 C C . ARG A 1 201 ? -6.079 -6.057 -9.499 1.00 93.25 201 ARG A C 1
ATOM 1618 O O . ARG A 1 201 ? -5.670 -7.002 -8.815 1.00 93.25 201 ARG A O 1
ATOM 1625 N N . LEU A 1 202 ? -6.535 -4.917 -8.996 1.00 95.38 202 LEU A N 1
ATOM 1626 C CA . LEU A 1 202 ? -6.680 -4.651 -7.567 1.00 95.38 202 LEU A CA 1
ATOM 1627 C C . LEU A 1 202 ? -8.076 -5.071 -7.079 1.00 95.38 202 LEU A C 1
ATOM 1629 O O . LEU A 1 202 ? -9.043 -5.022 -7.842 1.00 95.38 202 LEU A O 1
ATOM 1633 N N . ASP A 1 203 ? -8.164 -5.461 -5.811 1.00 95.25 203 ASP A N 1
ATOM 1634 C CA . ASP A 1 203 ? -9.405 -5.698 -5.062 1.00 95.25 203 ASP A CA 1
ATOM 1635 C C . ASP A 1 203 ? -9.766 -4.509 -4.163 1.00 95.25 203 ASP A C 1
ATOM 1637 O O . ASP A 1 203 ? -10.901 -4.403 -3.715 1.00 95.25 203 ASP A O 1
ATOM 1641 N N . GLY A 1 204 ? -8.828 -3.589 -3.931 1.00 94.56 204 GLY A N 1
ATOM 1642 C CA 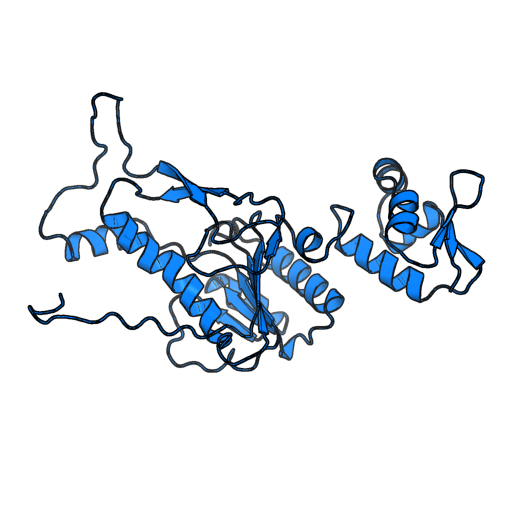. GLY A 1 204 ? -9.102 -2.322 -3.265 1.00 94.56 204 GLY A CA 1
ATOM 1643 C C . GLY A 1 204 ? -7.963 -1.324 -3.427 1.00 94.56 204 GLY A C 1
ATOM 1644 O O . GLY A 1 204 ? -6.825 -1.675 -3.747 1.00 94.56 204 GLY A O 1
ATOM 1645 N N . ILE A 1 205 ? -8.281 -0.052 -3.229 1.00 94.38 205 ILE A N 1
ATOM 1646 C CA . ILE A 1 205 ? -7.328 1.048 -3.338 1.00 94.38 205 ILE A CA 1
ATOM 1647 C C . ILE A 1 205 ? -7.707 2.151 -2.354 1.00 94.38 205 ILE A C 1
ATOM 1649 O O . ILE A 1 205 ? -8.886 2.473 -2.216 1.00 94.38 205 ILE A O 1
ATOM 1653 N N . GLY A 1 206 ? -6.712 2.730 -1.695 1.00 92.06 206 GLY A N 1
ATOM 1654 C CA . GLY A 1 206 ? -6.880 3.810 -0.727 1.00 92.06 206 GLY A CA 1
ATOM 1655 C C . GLY A 1 206 ? -5.669 4.734 -0.727 1.00 92.06 206 GLY A C 1
ATOM 1656 O O . GLY A 1 206 ? -4.609 4.369 -1.232 1.00 92.06 206 GLY A O 1
ATOM 1657 N N . GLU A 1 207 ? -5.802 5.930 -0.164 1.00 90.38 207 GLU A N 1
ATOM 1658 C CA . GLU A 1 207 ? -4.644 6.782 0.103 1.00 90.38 207 GLU A CA 1
ATOM 1659 C C . GLU A 1 207 ? -3.921 6.314 1.373 1.00 90.38 207 GLU A C 1
ATOM 1661 O O . GLU A 1 207 ? -2.703 6.426 1.447 1.00 90.38 207 GLU A O 1
ATOM 1666 N N . THR A 1 208 ? -4.618 5.728 2.346 1.00 91.44 208 THR A N 1
ATOM 1667 C CA . THR A 1 208 ? -4.056 5.231 3.613 1.00 91.44 208 THR A CA 1
ATOM 1668 C C . THR A 1 208 ? -4.528 3.809 3.934 1.00 91.44 208 THR A C 1
ATOM 1670 O O . THR A 1 208 ? -5.449 3.289 3.302 1.00 91.44 208 THR A O 1
ATOM 1673 N N . PHE A 1 209 ? -3.927 3.169 4.945 1.00 92.25 209 PHE A N 1
ATOM 1674 C CA . PHE A 1 209 ? -4.476 1.923 5.498 1.00 92.25 209 PHE A CA 1
ATOM 1675 C C . PHE A 1 209 ? -5.887 2.113 6.062 1.00 92.25 209 PHE A C 1
ATOM 1677 O O . PHE A 1 209 ? -6.718 1.219 5.917 1.00 92.25 209 PHE A O 1
ATOM 1684 N N . GLY A 1 210 ? -6.171 3.282 6.648 1.00 91.12 210 GLY A N 1
ATOM 1685 C CA . GLY A 1 210 ? -7.494 3.641 7.154 1.00 91.12 210 GLY A CA 1
ATOM 1686 C C . GLY A 1 210 ? -8.582 3.508 6.095 1.00 91.12 210 GLY A C 1
ATOM 1687 O O . GLY A 1 210 ? -9.610 2.894 6.362 1.00 91.12 210 GLY A O 1
ATOM 1688 N N . ASP A 1 211 ? -8.317 3.973 4.872 1.00 91.00 211 ASP A N 1
ATOM 1689 C CA . ASP A 1 211 ? -9.267 3.861 3.758 1.00 91.00 211 ASP A CA 1
ATOM 1690 C C . ASP A 1 211 ? -9.577 2.396 3.418 1.00 91.00 211 ASP A C 1
ATOM 1692 O O . ASP A 1 211 ? -10.723 2.043 3.152 1.00 91.00 211 ASP A O 1
ATOM 1696 N N . LEU A 1 212 ? -8.565 1.520 3.468 1.00 91.06 212 LEU A N 1
ATOM 1697 C CA . LEU A 1 212 ? -8.734 0.083 3.217 1.00 91.06 212 LEU A CA 1
ATOM 1698 C C . LEU A 1 212 ? -9.480 -0.638 4.348 1.00 91.06 212 LEU A C 1
ATOM 1700 O O . LEU A 1 212 ? -10.049 -1.706 4.125 1.00 91.06 212 LEU A O 1
ATOM 1704 N N . MET A 1 213 ? -9.462 -0.083 5.559 1.00 88.94 213 MET A N 1
ATOM 1705 C CA . MET A 1 213 ? -10.210 -0.605 6.706 1.00 88.94 213 MET A CA 1
ATOM 1706 C C . MET A 1 213 ? -11.597 0.021 6.850 1.00 88.94 213 MET A C 1
ATOM 1708 O O . MET A 1 213 ? -12.374 -0.450 7.673 1.00 88.94 213 MET A O 1
ATOM 1712 N N . GLY A 1 214 ? -11.919 1.048 6.059 1.00 87.31 214 GLY A N 1
ATOM 1713 C CA . GLY A 1 214 ? -13.163 1.801 6.203 1.00 87.31 214 GLY A CA 1
ATOM 1714 C C . GLY A 1 214 ? -13.181 2.710 7.436 1.00 87.31 214 GLY A C 1
ATOM 1715 O O . GLY A 1 214 ? -14.255 2.995 7.960 1.00 87.31 214 GLY A O 1
ATOM 1716 N N . SER A 1 215 ? -12.012 3.156 7.912 1.00 90.25 215 SER A N 1
ATOM 1717 C CA . SER A 1 215 ? -11.920 4.116 9.016 1.00 90.25 215 SER A CA 1
ATOM 1718 C C . SER A 1 215 ? -12.619 5.426 8.632 1.00 90.25 215 SER A C 1
ATOM 1720 O O . SER A 1 215 ? -12.270 6.021 7.608 1.00 90.25 215 SER A O 1
ATOM 1722 N N . PRO A 1 216 ? -13.551 5.938 9.453 1.00 89.44 216 PRO A N 1
ATOM 1723 C CA . PRO A 1 216 ? -14.233 7.199 9.182 1.00 89.44 216 PRO A CA 1
ATOM 1724 C C . PRO A 1 216 ? -13.378 8.427 9.528 1.00 89.44 216 PRO A C 1
ATOM 1726 O O . PRO A 1 216 ? -13.782 9.560 9.265 1.00 89.44 216 PRO A O 1
ATOM 1729 N N . VAL A 1 217 ? -12.203 8.224 10.134 1.00 89.12 217 VAL A N 1
ATOM 1730 C CA . VAL A 1 217 ? -11.287 9.294 10.543 1.00 89.12 217 VAL A CA 1
ATOM 1731 C C . VAL A 1 217 ? -9.897 9.122 9.924 1.00 89.12 217 VAL A C 1
ATOM 1733 O O . VAL A 1 217 ? -9.456 7.990 9.708 1.00 89.12 217 VAL A O 1
ATOM 1736 N N . PRO A 1 218 ? -9.155 10.228 9.699 1.00 84.62 218 PRO A N 1
ATOM 1737 C CA . PRO A 1 218 ? -7.801 10.161 9.145 1.00 84.62 218 PRO A CA 1
ATOM 1738 C C . PRO A 1 218 ? -6.800 9.411 10.034 1.00 84.62 218 PRO A C 1
ATOM 1740 O O . PRO A 1 218 ? -5.940 8.698 9.525 1.00 84.62 218 PRO A O 1
ATOM 1743 N N . ASN A 1 219 ? -6.898 9.573 11.360 1.00 88.19 219 ASN A N 1
ATOM 1744 C CA . ASN A 1 219 ? -6.065 8.837 12.314 1.00 88.19 219 ASN A CA 1
ATOM 1745 C C . ASN A 1 219 ? -6.724 7.494 12.631 1.00 88.19 219 ASN A C 1
ATOM 1747 O O . ASN A 1 219 ? -7.353 7.318 13.676 1.00 88.19 219 ASN A O 1
ATOM 1751 N N . TRP A 1 220 ? -6.617 6.575 11.678 1.00 91.31 220 TRP A N 1
ATOM 1752 C CA . TRP A 1 220 ? -7.231 5.261 11.778 1.00 91.31 220 TRP A CA 1
ATOM 1753 C C . TRP A 1 220 ? -6.670 4.452 12.948 1.00 91.31 220 TRP A C 1
ATOM 1755 O O . TRP A 1 220 ? -7.421 3.717 13.567 1.00 91.31 220 TRP A O 1
ATOM 1765 N N . GLN A 1 221 ? -5.397 4.618 13.326 1.00 91.12 221 GLN A N 1
ATOM 1766 C CA . GLN A 1 221 ? -4.828 3.889 14.464 1.00 91.12 221 GLN A CA 1
ATOM 1767 C C . GLN A 1 221 ? -5.577 4.212 15.761 1.00 91.12 221 GLN A C 1
ATOM 1769 O O . GLN A 1 221 ? -5.917 3.316 16.528 1.00 91.12 221 GLN A O 1
ATOM 1774 N N . ALA A 1 222 ? -5.872 5.494 15.986 1.00 91.19 222 ALA A N 1
ATOM 1775 C CA . ALA A 1 222 ? -6.653 5.925 17.138 1.00 91.19 222 ALA A CA 1
ATOM 1776 C C . ALA A 1 222 ? -8.121 5.467 17.055 1.00 91.19 222 ALA A C 1
ATOM 1778 O O . ALA A 1 222 ? -8.736 5.214 18.086 1.00 91.19 222 ALA A O 1
ATOM 1779 N N . TRP A 1 223 ? -8.678 5.331 15.848 1.00 91.62 223 TRP A N 1
ATOM 1780 C CA . TRP A 1 223 ? -10.013 4.759 15.657 1.00 91.62 223 TRP A CA 1
ATOM 1781 C C . TRP A 1 223 ? -10.081 3.286 16.055 1.00 91.62 223 TRP A C 1
ATOM 1783 O O . TRP A 1 223 ? -11.005 2.893 16.761 1.00 91.62 223 TRP A O 1
ATOM 1793 N N . GLU A 1 224 ? -9.085 2.491 15.656 1.00 89.62 224 GLU A N 1
ATOM 1794 C CA . GLU A 1 224 ? -9.001 1.075 16.025 1.00 89.62 224 GLU A CA 1
ATOM 1795 C C . GLU A 1 224 ? -8.895 0.909 17.547 1.00 89.62 224 GLU A C 1
ATOM 1797 O O . GLU A 1 224 ? -9.628 0.112 18.118 1.00 89.62 224 GLU A O 1
ATOM 1802 N N . LEU A 1 225 ? -8.086 1.740 18.224 1.00 90.00 225 LEU A N 1
ATOM 1803 C CA . LEU A 1 225 ? -8.016 1.751 19.693 1.00 90.00 225 LEU A CA 1
ATOM 1804 C C . LEU A 1 225 ? -9.373 2.037 20.342 1.00 90.00 225 LEU A C 1
ATOM 1806 O O . LEU A 1 225 ? -9.714 1.425 21.349 1.00 90.00 225 LEU A O 1
ATOM 1810 N N . VAL A 1 226 ? -10.145 2.973 19.784 1.00 91.12 226 VAL A N 1
ATOM 1811 C CA . VAL A 1 226 ? -11.482 3.298 20.298 1.00 91.12 226 VAL A CA 1
ATOM 1812 C C . VAL A 1 226 ? -12.456 2.153 20.065 1.00 91.12 226 VAL A C 1
ATOM 1814 O O . VAL A 1 226 ? -13.248 1.869 20.957 1.00 91.12 226 VAL A O 1
ATOM 1817 N N . ARG A 1 227 ? -12.394 1.483 18.909 1.00 88.94 227 ARG A N 1
ATOM 1818 C CA . ARG A 1 227 ? -13.239 0.318 18.630 1.00 88.94 227 ARG A CA 1
ATOM 1819 C C . ARG A 1 227 ? -12.949 -0.808 19.620 1.00 88.94 227 ARG A C 1
ATOM 1821 O O . ARG A 1 227 ? -13.869 -1.257 20.293 1.00 88.94 227 ARG A O 1
ATOM 1828 N N . ASP A 1 228 ? -11.679 -1.179 19.764 1.00 88.62 228 ASP A N 1
ATOM 1829 C CA . ASP A 1 228 ? -11.254 -2.236 20.684 1.00 88.62 228 ASP A CA 1
ATOM 1830 C C . ASP A 1 228 ? -11.605 -1.868 22.138 1.00 88.62 228 ASP A C 1
ATOM 1832 O O . ASP A 1 228 ? -12.076 -2.703 22.903 1.00 88.62 228 ASP A O 1
ATOM 1836 N N . TRP A 1 229 ? -11.439 -0.597 22.527 1.00 90.81 229 TRP A N 1
ATOM 1837 C CA . TRP A 1 229 ? -11.832 -0.115 23.852 1.00 90.81 229 TRP A CA 1
ATOM 1838 C C . TRP A 1 229 ? -13.339 -0.243 24.089 1.00 90.81 229 TRP A C 1
ATOM 1840 O O . TRP A 1 229 ? -13.739 -0.748 25.135 1.00 90.81 229 TRP A O 1
ATOM 1850 N N . ILE A 1 230 ? -14.175 0.169 23.134 1.00 89.38 230 ILE A N 1
ATOM 1851 C CA . ILE A 1 230 ? -15.637 0.112 23.262 1.00 89.38 230 ILE A CA 1
ATOM 1852 C C . ILE A 1 230 ? -16.134 -1.327 23.406 1.00 89.38 230 ILE A C 1
ATOM 1854 O O . ILE A 1 230 ? -17.016 -1.568 24.224 1.00 89.38 230 ILE A O 1
ATOM 1858 N N . GLU A 1 231 ? -15.528 -2.283 22.700 1.00 86.75 231 GLU A N 1
ATOM 1859 C CA . GLU A 1 231 ? -15.841 -3.713 22.842 1.00 86.75 231 GLU A CA 1
ATOM 1860 C C . GLU A 1 231 ? -15.545 -4.262 24.251 1.00 86.75 231 GLU A C 1
ATOM 1862 O O . GLU A 1 231 ? -16.119 -5.272 24.655 1.00 86.75 231 GLU A O 1
ATOM 1867 N N . THR A 1 232 ? -14.678 -3.597 25.025 1.00 88.81 232 THR A N 1
ATOM 1868 C CA . THR A 1 232 ? -14.368 -3.976 26.417 1.00 88.81 232 THR A CA 1
ATOM 1869 C C . THR A 1 232 ? -15.239 -3.283 27.464 1.00 88.81 232 THR A C 1
ATOM 1871 O O . THR A 1 232 ? -15.151 -3.626 28.647 1.00 88.81 232 THR A O 1
ATOM 1874 N N . LEU A 1 233 ? -16.047 -2.291 27.077 1.00 87.88 233 LEU A N 1
ATOM 1875 C CA . LEU A 1 233 ? -16.862 -1.536 28.024 1.00 87.88 233 LEU A CA 1
ATOM 1876 C C . LEU A 1 233 ? -18.122 -2.318 28.425 1.00 87.88 233 LEU A C 1
ATOM 1878 O O . LEU A 1 233 ? -18.735 -2.971 27.583 1.00 87.88 233 LEU A O 1
ATOM 1882 N N . PRO A 1 234 ? -18.547 -2.230 29.698 1.00 86.19 234 PRO A N 1
ATOM 1883 C CA . PRO A 1 234 ? -19.821 -2.789 30.124 1.00 86.19 234 PRO A CA 1
ATOM 1884 C C . PRO A 1 234 ? -21.004 -1.990 29.554 1.00 86.19 234 PRO A C 1
ATOM 1886 O O . PRO A 1 234 ? -20.886 -0.806 29.223 1.00 86.19 234 PRO A O 1
ATOM 1889 N N . ASP A 1 235 ? -22.173 -2.626 29.508 1.00 81.44 235 ASP A N 1
ATOM 1890 C CA . ASP A 1 235 ? -23.419 -1.964 29.121 1.00 81.44 235 ASP A CA 1
ATOM 1891 C C . ASP A 1 235 ? -23.740 -0.770 30.026 1.00 81.44 235 ASP A C 1
ATOM 1893 O O . ASP A 1 235 ? -23.575 -0.808 31.247 1.00 81.44 235 ASP A O 1
ATOM 1897 N N . GLY A 1 236 ? -24.268 0.291 29.420 1.00 78.88 236 GLY A N 1
ATOM 1898 C CA . GLY A 1 236 ? -24.652 1.518 30.110 1.00 78.88 236 GLY A CA 1
ATOM 1899 C C . GLY A 1 236 ? -23.490 2.477 30.375 1.00 78.88 236 GLY A C 1
ATOM 1900 O O . GLY A 1 236 ? -23.706 3.551 30.943 1.00 78.88 236 GLY A O 1
ATOM 1901 N N . GLU A 1 237 ? -22.275 2.131 29.949 1.00 85.81 237 GLU A N 1
ATOM 1902 C CA . GLU A 1 237 ? -21.114 2.986 30.131 1.00 85.81 237 GLU A CA 1
ATOM 1903 C C . GLU A 1 237 ? -21.220 4.262 29.285 1.00 85.81 237 GLU A C 1
ATOM 1905 O O . GLU A 1 237 ? -21.635 4.250 28.121 1.00 85.81 237 GLU A O 1
ATOM 1910 N N . ILE A 1 238 ? -20.834 5.388 29.890 1.00 86.19 238 ILE A N 1
ATOM 1911 C CA . ILE A 1 238 ? -20.876 6.701 29.250 1.00 86.19 238 ILE A CA 1
ATOM 1912 C C . ILE A 1 238 ? -19.517 7.027 28.629 1.00 86.19 238 ILE A C 1
ATOM 1914 O O . ILE A 1 238 ? -18.500 7.139 29.321 1.00 86.19 238 ILE A O 1
ATOM 1918 N N . ILE A 1 239 ? -19.533 7.284 27.326 1.00 88.12 239 ILE A N 1
ATOM 1919 C CA . ILE A 1 239 ? -18.391 7.767 26.553 1.00 88.12 239 ILE A CA 1
ATOM 1920 C C . ILE A 1 239 ? -18.546 9.271 26.338 1.00 88.12 239 ILE A C 1
ATOM 1922 O O . ILE A 1 239 ? -19.563 9.745 25.824 1.00 88.12 239 ILE A O 1
ATOM 1926 N N . ASP A 1 240 ? -17.521 10.033 26.706 1.00 90.31 240 ASP A N 1
ATOM 1927 C CA . ASP A 1 240 ? -17.407 11.453 26.399 1.00 90.31 240 ASP A CA 1
ATOM 1928 C C . ASP A 1 240 ? -16.053 11.782 25.762 1.00 90.31 240 ASP A C 1
ATOM 1930 O O . ASP A 1 240 ? -15.184 10.928 25.578 1.00 90.31 240 ASP A O 1
ATOM 1934 N N . TYR A 1 241 ? -15.883 13.044 25.371 1.00 91.94 241 TYR A N 1
ATOM 1935 C CA . TYR A 1 241 ? -14.660 13.482 24.707 1.00 91.94 241 TYR A CA 1
ATOM 1936 C C . TYR A 1 241 ? -13.418 13.430 25.607 1.00 91.94 241 TYR A C 1
ATOM 1938 O O . TYR A 1 241 ? -12.315 13.330 25.075 1.00 91.94 241 TYR A O 1
ATOM 1946 N N . THR A 1 242 ? -13.578 13.488 26.931 1.00 92.88 242 THR A N 1
ATOM 1947 C CA . THR A 1 242 ? -12.458 13.421 27.874 1.00 92.88 242 THR A CA 1
ATOM 1948 C C . THR A 1 242 ? -11.902 12.001 27.913 1.00 92.88 242 THR A C 1
ATOM 1950 O O . THR A 1 242 ? -10.710 11.815 27.685 1.00 92.88 242 THR A O 1
ATOM 1953 N N . ARG A 1 243 ? -12.768 10.989 28.038 1.00 92.31 243 ARG A N 1
ATOM 1954 C CA . ARG A 1 243 ? -12.343 9.580 27.969 1.00 92.31 243 ARG A CA 1
ATOM 1955 C C . ARG A 1 243 ? -11.783 9.205 26.602 1.00 92.31 243 ARG A C 1
ATOM 1957 O O . ARG A 1 243 ? -10.771 8.518 26.516 1.00 92.31 243 ARG A O 1
ATOM 1964 N N . LEU A 1 244 ? -12.383 9.705 25.518 1.00 92.75 244 LEU A N 1
ATOM 1965 C CA . LEU A 1 244 ? -11.818 9.502 24.180 1.00 92.75 244 LEU A CA 1
ATOM 1966 C C . LEU A 1 244 ? -10.415 10.106 24.048 1.00 92.75 244 LEU A C 1
ATOM 1968 O O . LEU A 1 244 ? -9.559 9.504 23.404 1.00 92.75 244 LEU A O 1
ATOM 1972 N N . ALA A 1 245 ? -10.163 11.275 24.640 1.00 93.75 245 ALA A N 1
ATOM 1973 C CA . ALA A 1 245 ? -8.838 11.892 24.633 1.00 93.75 245 ALA A CA 1
ATOM 1974 C C . ALA A 1 245 ? -7.805 11.039 25.383 1.00 93.75 245 ALA A C 1
ATOM 1976 O O . ALA A 1 245 ? -6.681 10.901 24.908 1.00 93.75 245 ALA A O 1
ATOM 1977 N N . GLU A 1 246 ? -8.193 10.425 26.503 1.00 93.50 246 GLU A N 1
ATOM 1978 C CA . GLU A 1 246 ? -7.338 9.510 27.270 1.00 93.50 246 GLU A CA 1
ATOM 1979 C C . GLU A 1 246 ? -6.988 8.249 26.471 1.00 93.50 246 GLU A C 1
ATOM 1981 O O . GLU A 1 246 ? -5.816 7.893 26.371 1.00 93.50 246 GLU A O 1
ATOM 1986 N N . VAL A 1 247 ? -7.982 7.614 25.845 1.00 92.94 247 VAL A N 1
ATOM 1987 C CA . VAL A 1 247 ? -7.797 6.370 25.075 1.00 92.94 247 VAL A CA 1
ATOM 1988 C C . VAL A 1 247 ? -6.977 6.604 23.807 1.00 92.94 247 VAL A C 1
ATOM 1990 O O . VAL A 1 247 ? -6.107 5.810 23.459 1.00 92.94 247 VAL A O 1
ATOM 1993 N N . THR A 1 248 ? -7.246 7.701 23.098 1.00 92.56 248 THR A N 1
ATOM 1994 C CA . THR A 1 248 ? -6.598 7.994 21.809 1.00 92.56 248 THR A CA 1
ATOM 1995 C C . THR A 1 248 ? -5.276 8.745 21.942 1.00 92.56 248 THR A C 1
ATOM 1997 O O . THR A 1 248 ? -4.525 8.829 20.970 1.00 92.56 248 THR A O 1
ATOM 2000 N N . GLY A 1 249 ? -5.019 9.376 23.092 1.00 92.94 249 GLY A N 1
ATOM 2001 C CA . GLY A 1 249 ? -3.940 10.351 23.272 1.00 92.94 249 GLY A CA 1
ATOM 2002 C C . GLY A 1 249 ? -4.136 11.661 22.490 1.00 92.94 249 GLY A C 1
ATOM 2003 O O . GLY A 1 249 ? -3.233 12.501 22.445 1.00 92.94 249 GLY A O 1
ATOM 2004 N N . LEU A 1 250 ? -5.289 11.862 21.839 1.00 93.62 250 LEU A N 1
ATOM 2005 C CA . LEU A 1 250 ? -5.584 13.061 21.056 1.00 93.62 250 LEU A CA 1
ATOM 2006 C C . LEU A 1 250 ? -6.181 14.164 21.928 1.00 93.62 250 LEU A C 1
ATOM 2008 O O . LEU A 1 250 ? -6.934 13.928 22.865 1.00 93.62 250 LEU A O 1
ATOM 2012 N N . LYS A 1 251 ? -5.909 15.421 21.564 1.00 94.75 251 LYS A N 1
ATOM 2013 C CA . LYS A 1 251 ? -6.494 16.573 22.261 1.00 94.75 251 LYS A CA 1
ATOM 2014 C C . LYS A 1 251 ? -8.009 16.627 22.039 1.00 94.75 251 LYS A C 1
ATOM 2016 O O . LYS A 1 251 ? -8.472 16.574 20.898 1.00 94.75 251 LYS A O 1
ATOM 2021 N N . GLU A 1 252 ? -8.762 16.872 23.109 1.00 93.50 252 GLU A N 1
ATOM 2022 C CA . GLU A 1 252 ? -10.227 16.991 23.086 1.00 93.50 252 GLU A CA 1
ATOM 2023 C C . GLU A 1 252 ? -10.777 17.923 21.979 1.00 93.50 252 GLU A C 1
ATOM 2025 O O . GLU A 1 252 ? -11.720 17.536 21.279 1.00 93.50 252 GLU A O 1
ATOM 2030 N N . PRO A 1 253 ? -10.191 19.116 21.720 1.00 94.12 253 PRO A N 1
ATOM 2031 C CA . PRO A 1 253 ? -10.655 19.988 20.640 1.00 94.12 253 PRO A CA 1
ATOM 2032 C C . PRO A 1 253 ? -10.561 19.348 19.249 1.00 94.12 253 PRO A C 1
ATOM 2034 O O . PRO A 1 253 ? -11.417 19.604 18.401 1.00 94.12 253 PRO A O 1
ATOM 2037 N N . THR A 1 254 ? -9.558 18.498 19.009 1.00 92.81 254 THR A N 1
ATOM 2038 C CA . THR A 1 254 ? -9.397 17.766 17.743 1.00 92.81 254 THR A CA 1
ATOM 2039 C C . THR A 1 254 ? -10.526 16.759 17.561 1.00 92.81 254 THR A C 1
ATOM 2041 O O . THR A 1 254 ? -11.163 16.741 16.508 1.00 92.81 254 THR A O 1
ATOM 2044 N N . LEU A 1 255 ? -10.822 15.983 18.608 1.00 92.00 255 LEU A N 1
ATOM 2045 C CA . LEU A 1 255 ? -11.895 14.986 18.610 1.00 92.00 255 LEU A CA 1
ATOM 2046 C C . LEU A 1 255 ? -13.265 15.634 18.386 1.00 92.00 255 LEU A C 1
ATOM 2048 O O . LEU A 1 255 ? -14.059 15.153 17.577 1.00 92.00 255 LEU A O 1
ATOM 2052 N N . ARG A 1 256 ? -13.523 16.772 19.045 1.00 91.88 256 ARG A N 1
ATOM 2053 C CA . ARG A 1 256 ? -14.749 17.566 18.858 1.00 91.88 256 ARG A CA 1
ATOM 2054 C C . ARG A 1 256 ? -14.870 18.109 17.440 1.00 91.88 256 ARG A C 1
ATOM 2056 O O . ARG A 1 256 ? -15.931 17.985 16.835 1.00 91.88 256 ARG A O 1
ATOM 2063 N N . LYS A 1 257 ? -13.793 18.686 16.896 1.00 92.25 257 LYS A N 1
ATOM 2064 C CA . LYS A 1 257 ? -13.761 19.213 15.521 1.00 92.25 257 LYS A CA 1
ATOM 2065 C C . LYS A 1 257 ? -14.056 18.121 14.492 1.00 92.25 257 LYS A C 1
ATOM 2067 O O . LYS A 1 257 ? -14.745 18.380 13.512 1.00 92.25 257 LYS A O 1
ATOM 2072 N N . GLN A 1 258 ? -13.546 16.917 14.729 1.00 91.25 258 GLN A N 1
ATOM 2073 C CA . GLN A 1 258 ? -13.769 15.745 13.883 1.00 91.25 258 GLN A CA 1
ATOM 2074 C C . GLN A 1 258 ? -15.049 14.970 14.238 1.00 91.25 258 GLN A C 1
ATOM 2076 O O . GLN A 1 258 ? -15.339 13.968 13.599 1.00 91.25 258 GLN A O 1
ATOM 2081 N N . ARG A 1 259 ? -15.823 15.435 15.229 1.00 92.06 259 ARG A N 1
ATOM 2082 C CA . ARG A 1 259 ? -17.123 14.879 15.634 1.00 92.06 259 ARG A CA 1
ATOM 2083 C C . ARG A 1 259 ? -17.074 13.381 15.960 1.00 92.06 259 ARG A C 1
ATOM 2085 O O . ARG A 1 259 ? -17.970 12.634 15.588 1.00 92.06 259 ARG A O 1
ATOM 2092 N N . TRP A 1 260 ? -16.043 12.946 16.687 1.00 92.25 260 TRP A N 1
ATOM 2093 C CA . TRP A 1 260 ? -15.798 11.519 16.955 1.00 92.25 260 TRP A CA 1
ATOM 2094 C C . TRP A 1 260 ? -16.971 10.794 17.618 1.00 92.25 260 TRP A C 1
ATOM 2096 O O . TRP A 1 260 ? -17.257 9.670 17.234 1.00 92.25 260 TRP A O 1
ATOM 2106 N N . LEU A 1 261 ? -17.683 11.425 18.559 1.00 90.62 261 LEU A N 1
ATOM 2107 C CA . LEU A 1 261 ? -18.858 10.794 19.177 1.00 90.62 261 LEU A CA 1
ATOM 2108 C C . LEU A 1 261 ? -19.965 10.507 18.153 1.00 90.62 261 LEU A C 1
ATOM 2110 O O . LEU A 1 261 ? -20.569 9.441 18.205 1.00 90.62 261 LEU A O 1
ATOM 2114 N N . ASP A 1 262 ? -20.190 11.419 17.202 1.00 90.12 262 ASP A N 1
ATOM 2115 C CA . ASP A 1 262 ? -21.172 11.221 16.129 1.00 90.12 262 ASP A CA 1
ATOM 2116 C C . ASP A 1 262 ? -20.733 10.056 15.222 1.00 90.12 262 ASP A C 1
ATOM 2118 O O . ASP A 1 262 ? -21.548 9.221 14.841 1.00 90.12 262 ASP A O 1
ATOM 2122 N N . LEU A 1 263 ? -19.434 9.965 14.913 1.00 91.31 263 LEU A N 1
ATOM 2123 C CA . LEU A 1 263 ? -18.880 8.868 14.114 1.00 91.31 263 LEU A CA 1
ATOM 2124 C C . LEU A 1 263 ? -18.996 7.519 14.826 1.00 91.31 263 LEU A C 1
ATOM 2126 O O . LEU A 1 263 ? -19.335 6.533 14.182 1.00 91.31 263 LEU A O 1
ATOM 2130 N N . ILE A 1 264 ? -18.751 7.470 16.137 1.00 90.00 264 ILE A N 1
ATOM 2131 C CA . ILE A 1 264 ? -18.910 6.253 16.941 1.00 90.00 264 ILE A CA 1
ATOM 2132 C C . ILE A 1 264 ? -20.357 5.763 16.859 1.00 90.00 264 ILE A C 1
ATOM 2134 O O . ILE A 1 264 ? -20.572 4.610 16.513 1.00 90.00 264 ILE A O 1
ATOM 2138 N N . ILE A 1 265 ? -21.341 6.644 17.070 1.00 87.88 265 ILE A N 1
ATOM 2139 C CA . ILE A 1 265 ? -22.769 6.290 16.955 1.00 87.88 265 ILE A CA 1
ATOM 2140 C C . ILE A 1 265 ? -23.097 5.740 15.559 1.00 87.88 265 ILE A C 1
ATOM 2142 O O . ILE A 1 265 ? -23.841 4.774 15.424 1.00 87.88 265 ILE A O 1
ATOM 2146 N N . CYS A 1 266 ? -22.558 6.357 14.504 1.00 87.38 266 CYS A N 1
ATOM 2147 C CA . CYS A 1 266 ? -22.846 5.949 13.129 1.00 87.38 266 CYS A CA 1
ATOM 2148 C C . CYS A 1 266 ? -22.196 4.617 12.727 1.00 87.38 266 CYS A C 1
ATOM 2150 O O . CYS A 1 266 ? -22.735 3.923 11.867 1.00 87.38 266 CYS A O 1
ATOM 2152 N N . HIS A 1 267 ? -21.022 4.295 13.276 1.00 88.06 267 HIS A N 1
ATOM 2153 C CA . HIS A 1 267 ? -20.185 3.192 12.793 1.00 88.06 267 HIS A CA 1
ATOM 2154 C C . HIS A 1 267 ? -20.043 2.026 13.774 1.00 88.06 267 HIS A C 1
ATOM 2156 O O . HIS A 1 267 ? -19.568 0.969 13.362 1.00 88.06 267 HIS A O 1
ATOM 2162 N N . MET A 1 268 ? -20.434 2.191 15.038 1.00 86.44 268 MET A N 1
ATOM 2163 C CA . MET A 1 268 ? -20.324 1.155 16.064 1.00 86.44 268 MET A CA 1
ATOM 2164 C C . MET A 1 268 ? -21.724 0.708 16.498 1.00 86.44 268 MET A C 1
ATOM 2166 O O . MET A 1 268 ? -22.436 1.471 17.157 1.00 86.44 268 MET A O 1
ATOM 2170 N N . PRO A 1 269 ? -22.153 -0.507 16.107 1.00 79.19 269 PRO A N 1
ATOM 2171 C CA . PRO A 1 269 ? -23.422 -1.070 16.548 1.00 79.19 269 PRO A CA 1
ATOM 2172 C C . PRO A 1 269 ? -23.496 -1.113 18.076 1.00 79.19 269 PRO A C 1
ATOM 2174 O O . PRO A 1 269 ? -22.489 -1.351 18.737 1.00 79.19 269 PRO A O 1
ATOM 2177 N N . GLY A 1 270 ? -24.687 -0.885 18.628 1.00 75.88 270 GLY A N 1
ATOM 2178 C CA . GLY A 1 270 ? -24.890 -0.904 20.076 1.00 75.88 270 GLY A CA 1
ATOM 2179 C C . GLY A 1 270 ? -24.516 0.396 20.788 1.00 75.88 270 GLY A C 1
ATOM 2180 O O . GLY A 1 270 ? -24.594 0.485 22.003 1.00 75.88 270 GLY A O 1
ATOM 2181 N N . VAL A 1 271 ? -24.134 1.450 20.069 1.00 80.12 271 VAL A N 1
ATOM 2182 C CA . VAL A 1 271 ? -23.744 2.712 20.698 1.00 80.12 271 VAL A CA 1
ATOM 2183 C C . VAL A 1 271 ? -24.782 3.806 20.404 1.00 80.12 271 VAL A C 1
ATOM 2185 O O . VAL A 1 271 ? -24.989 4.199 19.259 1.00 80.12 271 VAL A O 1
ATOM 2188 N N . GLU A 1 272 ? -25.463 4.310 21.438 1.00 78.81 272 GLU A N 1
ATOM 2189 C CA . GLU A 1 272 ? -26.592 5.245 21.324 1.00 78.81 272 GLU A CA 1
ATOM 2190 C C . GLU A 1 272 ? -26.289 6.648 21.868 1.00 78.81 272 GLU A C 1
ATOM 2192 O O . GLU A 1 272 ? -25.651 6.836 22.904 1.00 78.81 272 GLU A O 1
ATOM 2197 N N . ALA A 1 273 ? -26.824 7.676 21.208 1.00 69.12 273 ALA A N 1
ATOM 2198 C CA . ALA A 1 273 ? -26.706 9.054 21.674 1.00 69.12 273 ALA A CA 1
ATOM 2199 C C . ALA A 1 273 ? -27.532 9.306 22.948 1.00 69.12 273 ALA A C 1
ATOM 2201 O O . ALA A 1 273 ? -28.733 9.036 22.985 1.00 69.12 273 ALA A O 1
ATOM 2202 N N . LEU A 1 274 ? -26.936 9.952 23.955 1.00 65.44 274 LEU A N 1
ATOM 2203 C CA . LEU A 1 274 ? -27.697 10.532 25.066 1.00 65.44 274 LEU A CA 1
ATOM 2204 C C . LEU A 1 274 ? -28.193 11.933 24.672 1.00 65.44 274 LEU A C 1
ATOM 2206 O O . LEU A 1 274 ? -27.428 12.744 24.148 1.00 65.44 274 LEU A O 1
ATOM 2210 N N . GLN A 1 275 ? -29.474 12.230 24.939 1.00 52.03 275 GLN A N 1
ATOM 2211 C CA . GLN A 1 275 ? -30.227 13.392 24.417 1.00 52.03 275 GLN A CA 1
ATOM 2212 C C . GLN A 1 275 ? -29.633 14.791 24.709 1.00 52.03 275 GLN A C 1
ATOM 2214 O O . GLN A 1 275 ? -30.095 15.783 24.146 1.00 52.03 275 GLN A O 1
ATOM 2219 N N . ALA A 1 276 ? -28.568 14.905 25.503 1.00 46.66 276 ALA A N 1
ATOM 2220 C CA . ALA A 1 276 ? -27.810 16.140 25.681 1.00 46.66 276 ALA A CA 1
ATOM 2221 C C . ALA A 1 276 ? -26.425 16.006 25.027 1.00 46.66 276 ALA A C 1
ATOM 2223 O O . ALA A 1 276 ? -25.503 15.433 25.604 1.00 46.66 276 ALA A O 1
ATOM 2224 N N . ARG A 1 277 ? -26.291 16.546 23.805 1.00 48.12 277 ARG A N 1
ATOM 2225 C CA . ARG A 1 277 ? -25.073 16.589 22.967 1.00 48.12 277 ARG A CA 1
ATOM 2226 C C . ARG A 1 277 ? -23.790 16.772 23.792 1.00 48.12 277 ARG A C 1
ATOM 2228 O O . ARG A 1 277 ? -23.445 17.909 24.111 1.00 48.12 277 ARG A O 1
ATOM 2235 N N . LYS A 1 278 ? -23.108 15.664 24.121 1.00 59.00 278 LYS A N 1
ATOM 2236 C CA . LYS A 1 278 ? -21.730 15.559 24.668 1.00 59.00 278 LYS A CA 1
ATOM 2237 C C . LYS A 1 278 ? -21.367 14.144 25.153 1.00 59.00 278 LYS A C 1
ATOM 2239 O O . LYS A 1 278 ? -20.237 13.971 25.601 1.00 59.00 278 LYS A O 1
ATOM 2244 N N . ARG A 1 279 ? -22.293 13.179 25.110 1.00 58.94 279 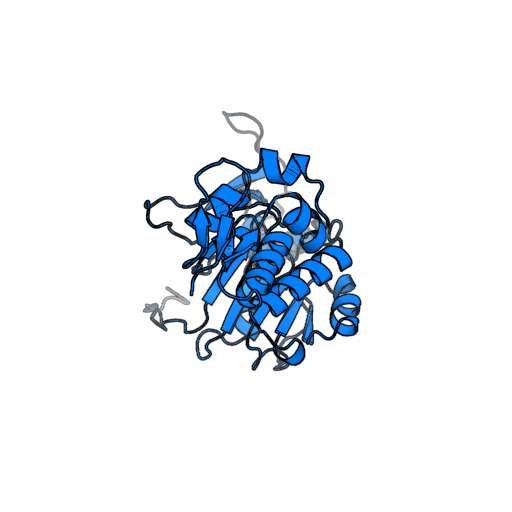ARG A N 1
ATOM 2245 C CA . ARG A 1 279 ? -22.134 11.832 25.674 1.00 58.94 279 ARG A CA 1
ATOM 2246 C C . ARG A 1 279 ? -22.833 10.776 24.822 1.00 58.94 279 ARG A C 1
ATOM 2248 O O . ARG A 1 279 ? -23.824 11.088 24.161 1.00 58.94 279 ARG A O 1
ATOM 2255 N N . VAL A 1 280 ? -22.329 9.551 24.884 1.00 68.81 280 VAL A N 1
ATOM 2256 C CA . VAL A 1 280 ? -22.849 8.383 24.166 1.00 68.81 280 VAL A CA 1
ATOM 2257 C C . VAL A 1 280 ? -22.880 7.180 25.117 1.00 68.81 280 VAL A C 1
ATOM 2259 O O . VAL A 1 280 ? -22.048 7.113 26.018 1.00 68.81 280 VAL A O 1
ATOM 2262 N N . LEU A 1 281 ? -23.864 6.295 24.965 1.00 65.38 281 LEU A N 1
ATOM 2263 C CA . LEU A 1 281 ? -24.150 5.146 25.827 1.00 65.38 281 LEU A CA 1
ATOM 2264 C C . LEU A 1 281 ? -23.906 3.836 25.068 1.00 65.38 281 LEU A C 1
ATOM 2266 O O . LEU A 1 281 ? -24.390 3.697 23.948 1.00 65.38 281 LEU A O 1
ATOM 2270 N N . VAL A 1 282 ? -23.215 2.875 25.676 1.00 65.88 282 VAL A N 1
ATOM 2271 C CA . VAL A 1 282 ? -23.050 1.520 25.117 1.00 65.88 282 VAL A CA 1
ATOM 2272 C C . VAL A 1 282 ? -24.231 0.625 25.524 1.00 65.88 282 VAL A C 1
ATOM 2274 O O . VAL A 1 282 ? -24.668 0.660 26.673 1.00 65.88 282 VAL A O 1
ATOM 2277 N N . LYS A 1 283 ? -24.754 -0.166 24.590 1.00 57.97 283 LYS A N 1
ATOM 2278 C CA . LYS A 1 283 ? -25.783 -1.201 24.742 1.00 57.97 283 LYS A CA 1
ATOM 2279 C C . LYS A 1 283 ? -25.406 -2.391 23.855 1.00 57.97 283 LYS A C 1
ATOM 2281 O O . LYS A 1 283 ? -25.328 -2.222 22.642 1.00 57.97 283 LYS A O 1
ATOM 2286 N N . THR A 1 284 ? -25.184 -3.568 24.425 1.00 54.09 284 THR A N 1
ATOM 2287 C CA . THR A 1 284 ? -25.068 -4.803 23.630 1.00 54.09 284 THR A CA 1
ATOM 2288 C C . THR A 1 284 ? -26.382 -5.236 22.983 1.00 54.09 284 THR A C 1
ATOM 2290 O O . THR A 1 284 ? -27.473 -4.913 23.511 1.00 54.09 284 THR A O 1
#

pLDDT: mean 86.18, std 11.44, range [30.86, 98.19]